Protein AF-A0A7S1WGY0-F1 (afdb_monomer)

Foldseek 3Di:
DDDDDDDDDDDDDDPDDDDDDDDDDDDDDDDDDDDDDDDDDDDDDDDDDDDDDDDDDDDDDDDDDDDDDDPPPPPPPDDDDPPDDDPPQAEAEEEADLCCPDPCNVVVQVVVCVVVVHHYHYHNALVRVLVVVVVVVVVVVPDDDQHEYEYEHELVRCVVNLVSVVVVVSHNYAYEYEDPDPDPVSQVVVVVVCVVSVVRYPYYD

Secondary structure (DSSP, 8-state):
---PPPPPPPPPP-----------------------------------------------------------------------------EEEEEE-GGGGSTTHHHHHHHHHHHHSS-EEEESSHHHHHHHHHHHHHHTTTT----EEEEEEETTTHHHHHHHHHT-TTSEEEEEEE--S--HHHHHHHHHHHHHTTTTEEEE-

pLDDT: mean 76.16, std 19.32, range [42.38, 97.81]

Solvent-accessible surface area (backbone atoms only — not comparable to full-atom values): 13674 Å² total; per-residue (Å²): 138,85,83,79,81,81,85,82,78,83,79,84,82,83,80,83,77,88,78,79,90,78,88,80,75,89,83,88,82,76,93,81,83,91,84,79,93,85,79,88,85,88,81,89,80,91,77,91,80,84,86,78,92,77,89,76,86,74,90,77,84,82,81,90,77,91,75,77,85,78,78,77,79,74,73,73,83,80,88,81,74,94,71,81,75,64,91,69,76,54,58,39,36,36,33,29,24,62,63,54,70,43,86,73,24,59,60,57,47,50,51,50,24,65,77,66,74,35,64,66,46,67,25,61,39,36,71,61,45,50,53,51,50,57,54,48,52,71,66,46,78,65,89,60,80,88,46,42,35,40,33,43,23,29,56,91,30,34,66,67,39,49,55,53,50,69,77,36,78,85,56,48,58,39,32,36,34,37,56,89,59,96,42,71,67,56,50,52,50,51,53,58,51,34,63,80,41,46,94,42,38,76,45,82,83

Organism: Alexandrium catenella (NCBI:txid2925)

Sequence (205 aa):
DARSPPPRAPAPAQKAAARSLSAVRAGSRSRGPAGRRGSRSPGHSENAQAKPQQARRSASMGAASTTAGSSASACPPTPSGPEASGPRAFCQIIWCDQRAFKEDSANLRIELEAATRLPAKPHKSAEKCIRLLQKKRRARERVQPRMLSVFLVSWANAPVLVQYLSEAPHLAAKVVVLCDMHGARVREAAQRWSVQYGPLVAKVA

Mean predicted aligned error: 17.31 Å

Nearest PDB structures (foldseek):
  7sim-assembly1_B  TM=4.921E-01  e=1.382E+00  Homo sapiens
  7uek-assembly1_A  TM=4.692E-01  e=1.382E+00  synthetic construct
  7m3j-assembly1_B  TM=4.987E-01  e=1.679E+00  Homo sapiens
  7e6t-assembly1_B  TM=4.625E-01  e=5.769E+00  Homo sapiens

Structure (mmCIF, N/CA/C/O backbone):
data_AF-A0A7S1WGY0-F1
#
_entry.id   AF-A0A7S1WGY0-F1
#
loop_
_atom_site.group_PDB
_atom_site.id
_atom_site.type_symbol
_atom_site.label_atom_id
_atom_site.label_alt_id
_atom_site.label_comp_id
_atom_site.label_asym_id
_atom_site.label_entity_id
_atom_site.label_seq_id
_atom_site.pdbx_PDB_ins_code
_atom_site.Cartn_x
_atom_site.Cartn_y
_atom_site.Cartn_z
_atom_site.occupancy
_atom_site.B_iso_or_equiv
_atom_site.auth_seq_id
_atom_site.auth_comp_id
_atom_site.auth_asym_id
_atom_site.auth_atom_id
_atom_site.pdbx_PDB_model_num
ATOM 1 N N . ASP A 1 1 ? -47.900 -21.989 -32.183 1.00 59.03 1 ASP A N 1
ATOM 2 C CA . ASP A 1 1 ? -46.545 -21.455 -31.927 1.00 59.03 1 ASP A CA 1
ATOM 3 C C . ASP A 1 1 ? -45.791 -22.211 -30.843 1.00 59.03 1 ASP A C 1
ATOM 5 O O . ASP A 1 1 ? -45.875 -21.873 -29.668 1.00 59.03 1 ASP A O 1
ATOM 9 N N . ALA A 1 2 ? -45.052 -23.251 -31.235 1.00 52.22 2 ALA A N 1
ATOM 10 C CA . ALA A 1 2 ? -44.127 -23.970 -30.362 1.00 52.22 2 ALA A CA 1
ATOM 11 C C . ALA A 1 2 ? -42.735 -23.326 -30.480 1.00 52.22 2 ALA A C 1
ATOM 13 O O . ALA A 1 2 ? -42.074 -23.445 -31.510 1.00 52.22 2 ALA A O 1
ATOM 14 N N . ARG A 1 3 ? -42.305 -22.593 -29.447 1.00 63.06 3 ARG A N 1
ATOM 15 C CA . ARG A 1 3 ? -40.971 -21.979 -29.397 1.00 63.06 3 ARG A CA 1
ATOM 16 C C . ARG A 1 3 ? -39.928 -23.037 -29.038 1.00 63.06 3 ARG A C 1
ATOM 18 O O . ARG A 1 3 ? -39.853 -23.465 -27.889 1.00 63.06 3 ARG A O 1
ATOM 25 N N . SER A 1 4 ? -39.123 -23.431 -30.022 1.00 66.88 4 SER A N 1
ATOM 26 C CA . SER A 1 4 ? -37.922 -24.244 -29.817 1.00 66.88 4 SER A CA 1
ATOM 27 C C . SER A 1 4 ? -36.937 -23.541 -28.874 1.00 66.88 4 SER A C 1
ATOM 29 O O . SER A 1 4 ? -36.633 -22.364 -29.088 1.00 66.88 4 SER A O 1
ATOM 31 N N . PRO A 1 5 ? -36.409 -24.229 -27.847 1.00 77.06 5 PRO A N 1
ATOM 32 C CA . PRO A 1 5 ? -35.353 -23.680 -27.008 1.00 77.06 5 PRO A CA 1
ATOM 33 C C . PRO A 1 5 ? -34.005 -23.637 -27.757 1.00 77.06 5 PRO A C 1
ATOM 35 O O . PRO A 1 5 ? -33.746 -24.486 -28.615 1.00 77.06 5 PRO A O 1
ATOM 38 N N . PRO A 1 6 ? -33.131 -22.661 -27.442 1.00 76.44 6 PRO A N 1
ATOM 39 C CA . PRO A 1 6 ? -31.836 -22.505 -28.098 1.00 76.44 6 PRO A CA 1
ATOM 40 C C . PRO A 1 6 ? -30.829 -23.606 -27.703 1.00 76.44 6 PRO A C 1
ATOM 42 O O . PRO A 1 6 ? -30.919 -24.172 -26.608 1.00 76.44 6 PRO A O 1
ATOM 45 N N . PRO A 1 7 ? -29.841 -23.898 -28.573 1.00 71.69 7 PRO A N 1
ATOM 46 C CA . PRO A 1 7 ? -28.850 -24.943 -28.346 1.00 71.69 7 PRO A CA 1
ATOM 47 C C . PRO A 1 7 ? -27.902 -24.600 -27.189 1.00 71.69 7 PRO A C 1
ATOM 49 O O . PRO A 1 7 ? -27.364 -23.498 -27.078 1.00 71.69 7 PRO A O 1
ATOM 52 N N . ARG A 1 8 ? -27.695 -25.592 -26.320 1.00 72.12 8 ARG A N 1
ATOM 53 C CA . ARG A 1 8 ? -26.810 -25.551 -25.151 1.00 72.12 8 ARG A CA 1
ATOM 54 C C . ARG A 1 8 ? -25.346 -25.499 -25.607 1.00 72.12 8 ARG A C 1
ATOM 56 O O . ARG A 1 8 ? -24.907 -26.367 -26.356 1.00 72.12 8 ARG A O 1
ATOM 63 N N . ALA A 1 9 ? -24.593 -24.507 -25.137 1.00 75.19 9 ALA A N 1
ATOM 64 C CA . ALA A 1 9 ? -23.159 -24.400 -25.403 1.00 75.19 9 ALA A CA 1
ATOM 65 C C . ALA A 1 9 ? -22.373 -25.581 -24.781 1.00 75.19 9 ALA A C 1
ATOM 67 O O . ALA A 1 9 ? -22.728 -26.037 -23.687 1.00 75.19 9 ALA A O 1
ATOM 68 N N . PRO A 1 10 ? -21.309 -26.077 -25.441 1.00 69.94 10 PRO A N 1
ATOM 69 C CA . PRO A 1 10 ? -20.494 -27.177 -24.933 1.00 69.94 10 PRO A CA 1
ATOM 70 C C . PRO A 1 10 ? -19.628 -26.740 -23.741 1.00 69.94 10 PRO A C 1
ATOM 72 O O . PRO A 1 10 ? -19.021 -25.670 -23.740 1.00 69.94 10 PRO A O 1
ATOM 75 N N . ALA A 1 11 ? -19.574 -27.594 -22.717 1.00 68.62 11 ALA A N 1
ATOM 76 C CA . ALA A 1 11 ? -18.767 -27.396 -21.518 1.00 68.62 11 ALA A CA 1
ATOM 77 C C . ALA A 1 11 ? -17.254 -27.421 -21.833 1.00 68.62 11 ALA A C 1
ATOM 79 O O . ALA A 1 11 ? -16.821 -28.202 -22.685 1.00 68.62 11 ALA A O 1
ATOM 80 N N . PRO A 1 12 ? -16.422 -26.625 -21.134 1.00 64.56 12 PRO A N 1
ATOM 81 C CA . PRO A 1 12 ? -14.976 -26.686 -21.295 1.00 64.56 12 PRO A CA 1
ATOM 82 C C . PRO A 1 12 ? -14.418 -28.003 -20.739 1.00 64.56 12 PRO A C 1
ATOM 84 O O . PRO A 1 12 ? -14.639 -28.366 -19.582 1.00 64.56 12 PRO A O 1
ATOM 87 N N . ALA A 1 13 ? -13.671 -28.705 -21.590 1.00 62.56 13 ALA A N 1
ATOM 88 C CA . ALA A 1 13 ? -12.965 -29.936 -21.278 1.00 62.56 13 ALA A CA 1
ATOM 89 C C . ALA A 1 13 ? -11.989 -29.741 -20.104 1.00 62.56 13 ALA A C 1
ATOM 91 O O . ALA A 1 13 ? -11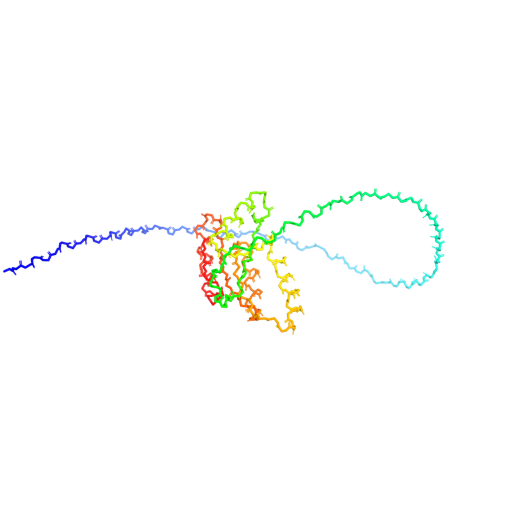.023 -28.978 -20.189 1.00 62.56 13 ALA A O 1
ATOM 92 N N . GLN A 1 14 ? -12.219 -30.471 -19.012 1.00 52.38 14 GLN A N 1
ATOM 93 C CA . GLN A 1 14 ? -11.263 -30.601 -17.920 1.00 52.38 14 GLN A CA 1
ATOM 94 C C . GLN A 1 14 ? -10.081 -31.449 -18.394 1.00 52.38 14 GLN A C 1
ATOM 96 O O . GLN A 1 14 ? -10.153 -32.674 -18.472 1.00 52.38 14 GLN A O 1
ATOM 101 N N . LYS A 1 15 ? -8.972 -30.790 -18.732 1.00 57.53 15 LYS A N 1
ATOM 102 C CA . LYS A 1 15 ? -7.708 -31.463 -19.029 1.00 57.53 15 LYS A CA 1
ATOM 103 C C . LYS A 1 15 ? -7.013 -31.786 -17.706 1.00 57.53 15 LYS A C 1
ATOM 105 O O . LYS A 1 15 ? -6.273 -30.974 -17.157 1.00 57.53 15 LYS A O 1
ATOM 110 N N . ALA A 1 16 ? -7.293 -32.977 -17.186 1.00 54.28 16 ALA A N 1
ATOM 111 C CA . ALA A 1 16 ? -6.526 -33.592 -16.116 1.00 54.28 16 ALA A CA 1
ATOM 112 C C . ALA A 1 16 ? -5.090 -33.836 -16.605 1.00 54.28 16 ALA 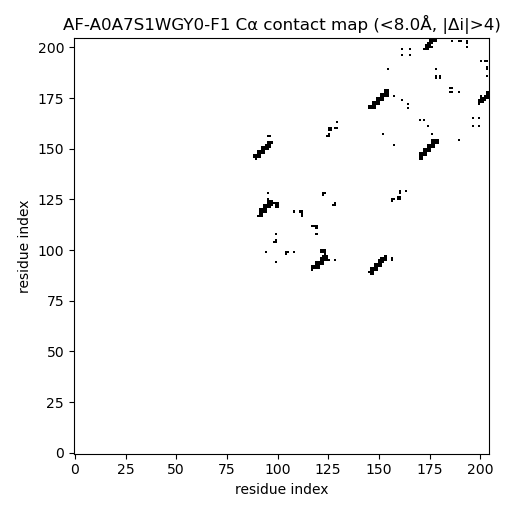A C 1
ATOM 114 O O . ALA A 1 16 ? -4.850 -34.662 -17.483 1.00 54.28 16 ALA A O 1
ATOM 115 N N . ALA A 1 17 ? -4.131 -33.106 -16.042 1.00 53.69 17 ALA A N 1
ATOM 116 C CA . ALA A 1 17 ? -2.713 -33.409 -16.166 1.00 53.69 17 ALA A CA 1
ATOM 117 C C . ALA A 1 17 ? -2.196 -33.825 -14.789 1.00 53.69 17 ALA A C 1
ATOM 119 O O . ALA A 1 17 ? -1.682 -33.022 -14.014 1.00 53.69 17 ALA A O 1
ATOM 120 N N . ALA A 1 18 ? -2.357 -35.113 -14.493 1.00 53.09 18 ALA A N 1
ATOM 121 C CA . ALA A 1 18 ? -1.512 -35.799 -13.535 1.00 53.09 18 ALA A CA 1
ATOM 122 C C . ALA A 1 18 ? -0.080 -35.788 -14.080 1.00 53.09 18 ALA A C 1
ATOM 124 O O . ALA A 1 18 ? 0.140 -36.219 -15.212 1.00 53.09 18 ALA A O 1
ATOM 125 N N . ARG A 1 19 ? 0.895 -35.311 -13.299 1.00 55.09 19 ARG A N 1
ATOM 126 C CA . ARG A 1 19 ? 2.305 -35.633 -13.541 1.00 55.09 19 ARG A CA 1
ATOM 127 C C . ARG A 1 19 ? 3.169 -35.478 -12.288 1.00 55.09 19 ARG A C 1
ATOM 129 O O . ARG A 1 19 ? 3.531 -34.384 -11.879 1.00 55.09 19 ARG A O 1
ATOM 136 N N . SER A 1 20 ? 3.476 -36.654 -11.750 1.00 53.53 20 SER A N 1
ATOM 137 C CA . SER A 1 20 ? 4.778 -37.104 -11.257 1.00 53.53 20 SER A CA 1
ATOM 138 C C . SER A 1 20 ? 5.445 -36.346 -10.110 1.00 53.53 20 SER A C 1
ATOM 140 O O . SER A 1 20 ? 6.173 -35.372 -10.279 1.00 53.53 20 SER A O 1
ATOM 142 N N . LEU A 1 21 ? 5.297 -36.970 -8.942 1.00 54.91 21 LEU A N 1
ATOM 143 C CA . LEU A 1 21 ? 6.259 -37.017 -7.848 1.00 54.91 21 LEU A CA 1
ATOM 144 C C . LEU A 1 21 ? 7.691 -37.211 -8.376 1.00 54.91 21 LEU A C 1
ATOM 146 O O . LEU A 1 21 ? 7.973 -38.133 -9.139 1.00 54.91 21 LEU A O 1
ATOM 150 N N . SER A 1 22 ? 8.615 -36.373 -7.923 1.00 56.84 22 SER A N 1
ATOM 151 C CA . SER A 1 22 ? 10.047 -36.670 -7.945 1.00 56.84 22 SER A CA 1
ATOM 152 C C . SER A 1 22 ? 10.651 -36.141 -6.655 1.00 56.84 22 SER A C 1
ATOM 154 O O . SER A 1 22 ? 10.923 -34.954 -6.494 1.00 56.84 22 SER A O 1
ATOM 156 N N . ALA A 1 23 ? 10.784 -37.064 -5.707 1.00 52.06 23 ALA A N 1
ATOM 157 C CA . ALA A 1 23 ? 11.556 -36.904 -4.494 1.00 52.06 23 ALA A CA 1
ATOM 158 C C . ALA A 1 23 ? 13.040 -36.761 -4.860 1.00 52.06 23 ALA A C 1
ATOM 160 O O . ALA A 1 23 ? 13.618 -37.660 -5.468 1.00 52.06 23 ALA A O 1
ATOM 161 N N . VAL A 1 24 ? 13.674 -35.660 -4.454 1.00 58.28 24 VAL A N 1
ATOM 162 C CA . VAL A 1 24 ? 15.136 -35.538 -4.473 1.00 58.28 24 VAL A CA 1
ATOM 163 C C . VAL A 1 24 ? 15.629 -35.433 -3.036 1.00 58.28 24 VAL A C 1
ATOM 165 O O . VAL A 1 24 ? 15.563 -34.394 -2.390 1.00 58.28 24 VAL A O 1
ATOM 168 N N . ARG A 1 25 ? 16.037 -36.612 -2.565 1.00 53.72 25 ARG A N 1
ATOM 169 C CA . ARG A 1 25 ? 17.104 -36.948 -1.618 1.00 53.72 25 ARG A CA 1
ATOM 170 C C . ARG A 1 25 ? 17.625 -35.858 -0.674 1.00 53.72 25 ARG A C 1
ATOM 172 O O . ARG A 1 25 ? 18.262 -34.888 -1.072 1.00 53.72 25 ARG A O 1
ATOM 179 N N . ALA A 1 26 ? 17.502 -36.201 0.606 1.00 49.88 26 ALA A N 1
ATOM 180 C CA . ALA A 1 26 ? 18.314 -35.741 1.718 1.00 49.88 26 ALA A CA 1
ATOM 181 C C . ALA A 1 26 ? 19.820 -35.738 1.390 1.00 49.88 26 ALA A C 1
ATOM 183 O O . ALA A 1 26 ? 20.398 -36.764 1.026 1.00 49.88 26 ALA A O 1
ATOM 184 N N . GLY A 1 27 ? 20.448 -34.579 1.581 1.00 50.28 27 GLY A N 1
ATOM 185 C CA . GLY A 1 27 ? 21.894 -34.411 1.657 1.00 50.28 27 GLY A CA 1
ATOM 186 C C . GLY A 1 27 ? 22.314 -34.216 3.108 1.00 50.28 27 GLY A C 1
ATOM 187 O O . GLY A 1 27 ? 22.423 -33.092 3.583 1.00 50.28 27 GLY A O 1
ATOM 188 N N . SER A 1 28 ? 22.536 -35.326 3.807 1.00 53.66 28 SER A N 1
ATOM 189 C CA . SER A 1 28 ? 23.255 -35.383 5.079 1.00 53.66 28 SER A CA 1
ATOM 190 C C . SER A 1 28 ? 24.758 -35.342 4.807 1.00 53.66 28 SER A C 1
ATOM 192 O O . SER A 1 28 ? 25.244 -36.211 4.087 1.00 53.66 28 SER A O 1
ATOM 194 N N . ARG A 1 29 ? 25.476 -34.365 5.378 1.00 54.12 29 ARG A N 1
ATOM 195 C CA . ARG A 1 29 ? 26.936 -34.292 5.653 1.00 54.12 29 ARG A CA 1
ATOM 196 C C . ARG A 1 29 ? 27.207 -32.844 6.098 1.00 54.12 29 ARG A C 1
ATOM 198 O O . ARG A 1 29 ? 26.674 -31.931 5.494 1.00 54.12 29 ARG A O 1
ATOM 205 N N . SER A 1 30 ? 27.976 -32.510 7.122 1.00 54.53 30 SER A N 1
ATOM 206 C CA . SER A 1 30 ? 28.849 -33.261 8.017 1.00 54.53 30 SER A CA 1
ATOM 207 C C . SER A 1 30 ? 29.264 -32.298 9.136 1.00 54.53 30 SER A C 1
ATOM 209 O O . SER A 1 30 ? 29.433 -31.103 8.908 1.00 54.53 30 SER A O 1
ATOM 211 N N . ARG A 1 31 ? 29.425 -32.844 10.342 1.00 54.28 31 ARG A N 1
ATOM 212 C CA . ARG A 1 31 ? 29.998 -32.195 11.527 1.00 54.28 31 ARG A CA 1
ATOM 213 C C . ARG A 1 31 ? 31.355 -31.542 11.218 1.00 54.28 31 ARG A C 1
ATOM 215 O O . ARG A 1 31 ? 32.192 -32.169 10.577 1.00 54.28 31 ARG A O 1
ATOM 222 N N . GLY A 1 32 ? 31.581 -30.348 11.765 1.00 47.69 32 GLY A N 1
ATOM 223 C CA . GLY A 1 32 ? 32.896 -29.718 11.927 1.00 47.69 32 GLY A CA 1
ATOM 224 C C . GLY A 1 32 ? 33.078 -29.280 13.391 1.00 47.69 32 GLY A C 1
ATOM 225 O O . GLY A 1 32 ? 32.091 -28.858 13.996 1.00 47.69 32 GLY A O 1
ATOM 226 N N . PRO A 1 33 ? 34.268 -29.460 13.997 1.00 60.66 33 PRO A N 1
ATOM 227 C CA . PRO A 1 33 ? 34.431 -29.589 15.442 1.00 60.66 33 PRO A CA 1
ATOM 228 C C . PRO A 1 33 ? 34.668 -28.272 16.188 1.00 60.66 33 PRO A C 1
ATOM 230 O O . PRO A 1 33 ? 35.084 -27.256 15.639 1.00 60.66 33 PRO A O 1
ATOM 233 N N . ALA A 1 34 ? 34.444 -28.375 17.495 1.00 53.53 34 ALA A N 1
ATOM 234 C CA . ALA A 1 34 ? 34.781 -27.418 18.530 1.00 53.53 34 ALA A CA 1
ATOM 235 C C . ALA A 1 34 ? 36.288 -27.103 18.619 1.00 53.53 34 ALA A C 1
ATOM 237 O O . ALA A 1 34 ? 37.139 -27.985 18.535 1.00 53.53 34 ALA A O 1
ATOM 238 N N . GLY A 1 35 ? 36.585 -25.839 18.915 1.00 46.34 35 GLY A N 1
ATOM 239 C CA . GLY A 1 35 ? 37.882 -25.309 19.343 1.00 46.34 35 GLY A CA 1
ATOM 240 C C . GLY A 1 35 ? 37.799 -23.780 19.279 1.00 46.34 35 GLY A C 1
ATOM 241 O O . GLY A 1 35 ? 37.328 -23.251 18.288 1.00 46.34 35 GLY A O 1
ATOM 242 N N . ARG A 1 36 ? 38.150 -22.973 20.277 1.00 54.50 36 ARG A N 1
ATOM 243 C CA . ARG A 1 36 ? 38.963 -23.173 21.471 1.00 54.50 36 ARG A CA 1
ATOM 244 C C . ARG A 1 36 ? 38.480 -22.236 22.578 1.00 54.50 36 ARG A C 1
ATOM 246 O O . ARG A 1 36 ? 38.069 -21.107 22.333 1.00 54.50 36 ARG A O 1
ATOM 253 N N . ARG A 1 37 ? 38.639 -22.730 23.805 1.00 48.44 37 ARG A N 1
ATOM 254 C CA . ARG A 1 37 ? 38.710 -21.959 25.046 1.00 48.44 37 ARG A CA 1
ATOM 255 C C . ARG A 1 37 ? 39.774 -20.862 24.931 1.00 48.44 37 ARG A C 1
ATOM 257 O O . ARG A 1 37 ? 40.912 -21.157 24.580 1.00 48.44 37 ARG A O 1
ATOM 264 N N . GLY A 1 38 ? 39.404 -19.649 25.318 1.00 53.91 38 GLY A N 1
ATOM 265 C CA . GLY A 1 38 ? 40.305 -18.575 25.719 1.00 53.91 38 GLY A CA 1
ATOM 266 C C . GLY A 1 38 ? 39.760 -17.989 27.014 1.00 53.91 38 GLY A C 1
ATOM 267 O O . GLY A 1 38 ? 38.747 -17.302 27.018 1.00 53.91 38 GLY A O 1
ATOM 268 N N . SER A 1 39 ? 40.370 -18.387 28.118 1.00 57.19 39 SER A N 1
ATOM 269 C CA . SER A 1 39 ? 39.970 -18.136 29.497 1.00 57.19 39 SER A CA 1
ATOM 270 C C . SER A 1 39 ? 40.853 -17.065 30.141 1.00 57.19 39 SER A C 1
ATOM 272 O O . SER A 1 39 ? 42.067 -17.187 30.025 1.00 57.19 39 SER A O 1
ATOM 274 N N . ARG A 1 40 ? 40.226 -16.177 30.938 1.00 50.19 40 ARG A N 1
ATOM 275 C CA . ARG A 1 40 ? 40.798 -15.327 32.019 1.00 50.19 40 ARG A CA 1
ATOM 276 C C . ARG A 1 40 ? 41.676 -14.148 31.533 1.00 50.19 40 ARG A C 1
ATOM 278 O O . ARG A 1 40 ? 42.406 -14.288 30.569 1.00 50.19 40 ARG A O 1
ATOM 285 N N . SER A 1 41 ? 41.606 -12.937 32.095 1.00 52.19 41 SER A N 1
ATOM 286 C CA . SER A 1 41 ? 41.465 -12.554 33.511 1.00 52.19 41 SER A CA 1
ATOM 287 C C . SER A 1 41 ? 40.804 -11.171 33.722 1.00 52.19 41 SER A C 1
ATOM 289 O O . SER A 1 41 ? 40.736 -10.382 32.781 1.00 52.19 41 SER A O 1
ATOM 291 N N . PRO A 1 42 ? 40.361 -10.872 34.963 1.00 65.38 42 PRO A N 1
ATOM 292 C CA . PRO A 1 42 ? 39.885 -9.564 35.423 1.00 65.38 42 PRO A CA 1
ATOM 293 C C . PRO A 1 42 ? 41.039 -8.688 35.950 1.00 65.38 42 PRO A C 1
ATOM 295 O O . PRO A 1 42 ? 42.069 -9.214 36.369 1.00 65.38 42 PRO A O 1
ATOM 298 N N . GLY A 1 43 ? 40.854 -7.365 36.000 1.00 42.38 43 GLY A N 1
ATOM 299 C CA . GLY A 1 43 ? 41.803 -6.474 36.672 1.00 42.38 43 GLY A CA 1
ATOM 300 C C . GLY A 1 43 ? 41.512 -4.988 36.475 1.00 42.38 43 GLY A C 1
ATOM 301 O O . GLY A 1 43 ? 41.478 -4.503 35.352 1.00 42.38 43 GLY A O 1
ATOM 302 N N . HIS A 1 44 ? 41.293 -4.309 37.599 1.00 48.59 44 HIS A N 1
ATOM 303 C CA . HIS A 1 44 ? 41.135 -2.873 37.821 1.00 48.59 44 HIS A CA 1
ATOM 304 C C . HIS A 1 44 ? 41.986 -1.942 36.941 1.00 48.59 44 HIS A C 1
ATOM 306 O O . HIS A 1 44 ? 43.164 -2.209 36.724 1.00 48.59 44 HIS A O 1
ATOM 312 N N . SER A 1 45 ? 41.440 -0.767 36.605 1.00 53.28 45 SER A N 1
ATOM 313 C CA . SER A 1 45 ? 42.051 0.521 36.984 1.00 53.28 45 SER A CA 1
ATOM 314 C C . SER A 1 45 ? 41.084 1.680 36.742 1.00 53.28 45 SER A C 1
ATOM 316 O O . SER A 1 45 ? 40.786 2.077 35.619 1.00 53.28 45 SER A O 1
ATOM 318 N N . GLU A 1 46 ? 40.594 2.187 37.864 1.00 54.03 46 GLU A N 1
ATOM 319 C CA . GLU A 1 46 ? 40.181 3.561 38.092 1.00 54.03 46 GLU A CA 1
ATOM 320 C C . GLU A 1 46 ? 41.283 4.513 37.600 1.00 54.03 46 GLU A C 1
ATOM 322 O O . GLU A 1 46 ? 42.438 4.374 37.995 1.00 54.03 46 GLU A O 1
ATOM 327 N N . ASN A 1 47 ? 40.949 5.470 36.734 1.00 5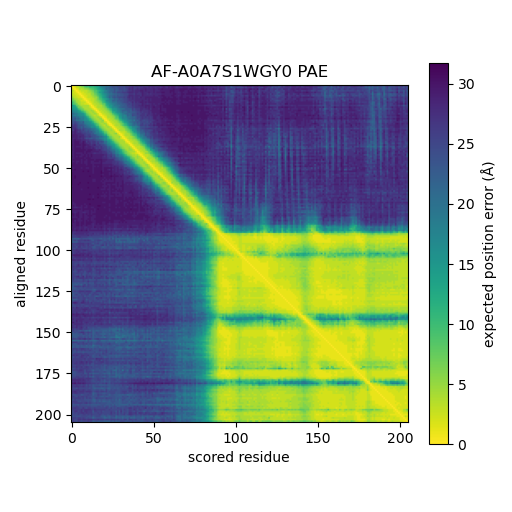3.12 47 ASN A N 1
ATOM 328 C CA . ASN A 1 47 ? 41.744 6.686 36.645 1.00 53.12 47 ASN A CA 1
ATOM 329 C C . ASN A 1 47 ? 40.839 7.869 36.308 1.00 53.12 47 ASN A C 1
ATOM 331 O O . ASN A 1 47 ? 40.424 8.087 35.168 1.00 53.12 47 ASN A O 1
ATOM 335 N N . ALA A 1 48 ? 40.509 8.612 37.357 1.00 52.22 48 ALA A N 1
ATOM 336 C CA . ALA A 1 48 ? 40.045 9.974 37.252 1.00 52.22 48 ALA A CA 1
ATOM 337 C C . ALA A 1 48 ? 41.189 10.826 36.691 1.00 52.22 48 ALA A C 1
ATOM 339 O O . ALA A 1 48 ? 42.230 10.961 37.327 1.00 52.22 48 ALA A O 1
ATOM 340 N N . GLN A 1 49 ? 40.985 11.461 35.538 1.00 54.25 49 GLN A N 1
ATOM 341 C CA . GLN A 1 49 ? 41.813 12.599 35.166 1.00 54.25 49 GLN A CA 1
ATOM 342 C C . GLN A 1 49 ? 40.954 13.730 34.615 1.00 54.25 49 GLN A C 1
ATOM 344 O O . GLN A 1 49 ? 40.392 13.687 33.523 1.00 54.25 49 GLN A O 1
ATOM 349 N N . ALA A 1 50 ? 40.843 14.740 35.466 1.00 50.59 50 ALA A N 1
ATOM 350 C CA . ALA A 1 50 ? 40.292 16.043 35.187 1.00 50.59 50 ALA A CA 1
ATOM 351 C C . ALA A 1 50 ? 41.253 16.906 34.342 1.00 50.59 50 ALA A C 1
ATOM 353 O O . ALA A 1 50 ? 42.471 16.745 34.422 1.00 50.59 50 ALA A O 1
ATOM 354 N N . LYS A 1 51 ? 40.645 17.922 33.700 1.00 45.47 51 LYS A N 1
ATOM 355 C CA . LYS A 1 51 ? 41.195 19.172 33.113 1.00 45.47 51 LYS A CA 1
ATOM 356 C C . LYS A 1 51 ? 41.899 19.083 31.738 1.00 45.47 51 LYS A C 1
ATOM 358 O O . LYS A 1 51 ? 42.457 18.042 31.427 1.00 45.47 51 LYS A O 1
ATOM 363 N N . PRO A 1 52 ? 41.974 20.188 30.947 1.00 49.09 52 PRO A N 1
ATOM 364 C CA . PRO A 1 52 ? 41.384 21.525 31.115 1.00 49.09 52 PRO A CA 1
ATOM 365 C C . PRO A 1 52 ? 40.577 22.056 29.904 1.00 49.09 52 PRO A C 1
ATOM 367 O O . PRO A 1 52 ? 40.854 21.814 28.736 1.00 49.09 52 PRO A O 1
ATOM 370 N N . GLN A 1 53 ? 39.607 22.893 30.256 1.00 52.09 53 GLN A N 1
ATOM 371 C CA . GLN A 1 53 ? 39.172 24.121 29.591 1.00 52.09 53 GLN A CA 1
ATOM 372 C C . GLN A 1 53 ? 40.191 24.709 28.586 1.00 52.09 53 GLN A C 1
ATOM 374 O O . GLN A 1 53 ? 41.249 25.194 28.983 1.00 52.09 53 GLN A O 1
ATOM 379 N N . GLN A 1 54 ? 39.835 24.766 27.299 1.00 51.94 54 GLN A N 1
ATOM 380 C CA . GLN A 1 54 ? 40.495 25.660 26.347 1.00 51.94 54 GLN A CA 1
ATOM 381 C C . GLN A 1 54 ? 39.447 26.479 25.595 1.00 51.94 54 GLN A C 1
ATOM 383 O O . GLN A 1 54 ? 38.846 26.064 24.607 1.00 51.94 54 GLN A O 1
ATOM 388 N N . ALA A 1 55 ? 39.225 27.680 26.125 1.00 53.12 55 ALA A N 1
ATOM 389 C CA . ALA A 1 55 ? 38.567 28.758 25.424 1.00 53.12 55 ALA A CA 1
ATOM 390 C C . ALA A 1 55 ? 39.408 29.132 24.197 1.00 53.12 55 ALA A C 1
ATOM 392 O O . ALA A 1 55 ? 40.509 29.665 24.328 1.00 53.12 55 ALA A O 1
ATOM 393 N N . ARG A 1 56 ? 38.872 28.904 22.999 1.00 60.09 56 ARG A N 1
ATOM 394 C CA . ARG A 1 56 ? 39.292 29.639 21.807 1.00 60.09 56 ARG A CA 1
ATOM 395 C C . ARG A 1 56 ? 38.145 30.519 21.348 1.00 60.09 56 ARG A C 1
ATOM 397 O O . ARG A 1 56 ? 37.298 30.141 20.549 1.00 60.09 56 ARG A O 1
ATOM 404 N N . ARG A 1 57 ? 38.158 31.730 21.905 1.00 54.31 57 ARG A N 1
ATOM 405 C CA . ARG A 1 57 ? 37.637 32.920 21.244 1.00 54.31 57 ARG A CA 1
ATOM 406 C C . ARG A 1 57 ? 38.453 33.134 19.973 1.00 54.31 57 ARG A C 1
ATOM 408 O O . ARG A 1 57 ? 39.670 33.281 20.033 1.00 54.31 57 ARG A O 1
ATOM 415 N N . SER A 1 58 ? 37.788 33.194 18.834 1.00 58.91 58 SER A N 1
ATOM 416 C CA . SER A 1 58 ? 38.285 33.922 17.672 1.00 58.91 58 SER A CA 1
ATOM 417 C C . SER A 1 58 ? 37.073 34.554 17.016 1.00 58.91 58 SER A C 1
ATOM 419 O O . SER A 1 58 ? 36.225 33.876 16.444 1.00 58.91 58 SER A O 1
ATOM 421 N N . ALA A 1 59 ? 36.965 35.862 17.221 1.00 52.31 59 ALA A N 1
ATOM 422 C CA . ALA A 1 59 ? 36.081 36.719 16.467 1.00 52.31 59 ALA A CA 1
ATOM 423 C C . ALA A 1 59 ? 36.509 36.676 14.994 1.00 52.31 59 ALA A C 1
ATOM 425 O O . ALA A 1 59 ? 37.685 36.845 14.684 1.00 52.31 59 ALA A O 1
ATOM 426 N N . SER A 1 60 ? 35.548 36.468 14.103 1.00 61.19 60 SER A N 1
ATOM 427 C CA . SER A 1 60 ? 35.670 36.796 12.688 1.00 61.19 60 SER A CA 1
ATOM 428 C C . SER A 1 60 ? 34.456 37.649 12.355 1.00 61.19 60 SER A C 1
ATOM 430 O O . SER A 1 60 ? 33.312 37.199 12.424 1.00 61.19 60 SER A O 1
ATOM 432 N N . MET A 1 61 ? 34.727 38.930 12.132 1.00 56.00 61 MET A N 1
ATOM 433 C 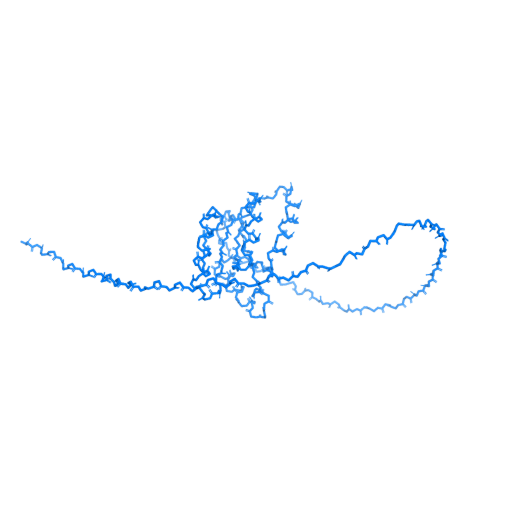CA . MET A 1 61 ? 33.753 39.911 11.693 1.00 56.00 61 MET A CA 1
ATOM 434 C C . MET A 1 61 ? 33.471 39.717 10.202 1.00 56.00 61 MET A C 1
ATOM 436 O O . MET A 1 61 ? 34.395 39.608 9.406 1.00 56.00 61 MET A O 1
ATOM 440 N N . GLY A 1 62 ? 32.178 39.707 9.879 1.00 51.00 62 GLY A N 1
ATOM 441 C CA . GLY A 1 62 ? 31.553 40.378 8.739 1.00 51.00 62 GLY A CA 1
ATOM 442 C C . GLY A 1 62 ? 32.181 40.265 7.349 1.00 51.00 62 GLY A C 1
ATOM 443 O O . GLY A 1 62 ? 33.128 40.970 7.026 1.00 51.00 62 GLY A O 1
ATOM 444 N N . ALA A 1 63 ? 31.465 39.579 6.460 1.00 53.12 63 ALA A N 1
ATOM 445 C CA . ALA A 1 63 ? 31.207 40.105 5.124 1.00 53.12 63 ALA A CA 1
ATOM 446 C C . ALA A 1 63 ? 29.778 39.724 4.719 1.00 53.12 63 ALA A C 1
ATOM 448 O O . ALA A 1 63 ? 29.429 38.550 4.606 1.00 53.12 63 ALA A O 1
ATOM 449 N N . ALA A 1 64 ? 28.937 40.744 4.568 1.00 54.09 64 ALA A N 1
ATOM 450 C CA . ALA A 1 64 ? 27.614 40.631 3.989 1.00 54.09 64 ALA A CA 1
ATOM 451 C C . ALA A 1 64 ? 27.728 40.158 2.534 1.00 54.09 64 ALA A C 1
ATOM 453 O O . ALA A 1 64 ? 28.531 40.684 1.766 1.00 54.09 64 ALA A O 1
ATOM 454 N N . SER A 1 65 ? 26.891 39.199 2.142 1.00 56.84 65 SER A N 1
ATOM 455 C CA . SER A 1 65 ? 26.612 38.941 0.733 1.00 56.84 65 SER A CA 1
ATOM 456 C C . SER A 1 65 ? 25.130 38.633 0.564 1.00 56.84 65 SER A C 1
ATOM 458 O O . SER A 1 65 ? 24.636 37.538 0.825 1.00 56.84 65 SER A O 1
ATOM 460 N N . THR A 1 66 ? 24.417 39.687 0.189 1.00 56.69 66 THR A N 1
ATOM 461 C CA . THR A 1 66 ? 23.090 39.688 -0.413 1.00 56.69 66 THR A CA 1
ATOM 462 C C . THR A 1 66 ? 23.098 38.834 -1.679 1.00 56.69 66 THR A C 1
ATOM 464 O O . THR A 1 66 ? 23.753 39.193 -2.654 1.00 56.69 66 THR A O 1
ATOM 467 N N . THR A 1 67 ? 22.335 37.741 -1.697 1.00 57.47 67 THR A N 1
ATOM 468 C CA . THR A 1 67 ? 21.869 37.140 -2.953 1.00 57.47 67 THR A CA 1
ATOM 469 C C . THR A 1 67 ? 20.379 37.390 -3.102 1.00 57.47 67 THR A C 1
ATOM 471 O O . THR A 1 67 ? 19.583 37.222 -2.181 1.00 57.47 67 THR A O 1
ATOM 474 N N . ALA A 1 68 ? 20.084 37.926 -4.278 1.00 55.59 68 ALA A N 1
ATOM 475 C CA . ALA A 1 68 ? 18.853 38.531 -4.723 1.00 55.59 68 ALA A CA 1
ATOM 476 C C . ALA A 1 68 ? 17.614 37.651 -4.543 1.00 55.59 68 ALA A C 1
ATOM 478 O O . ALA A 1 68 ? 17.646 36.427 -4.689 1.00 55.59 68 ALA A O 1
ATOM 479 N N . GLY A 1 69 ? 16.500 38.337 -4.284 1.00 53.50 69 GLY A N 1
ATOM 480 C CA . GLY A 1 69 ? 15.170 37.764 -4.249 1.00 53.50 69 GLY A CA 1
ATOM 481 C C . GLY A 1 69 ? 14.849 37.012 -5.534 1.00 53.50 69 GLY A C 1
ATOM 482 O O . GLY A 1 69 ? 14.836 37.574 -6.626 1.00 53.50 69 GLY A O 1
ATOM 483 N N . SER A 1 70 ? 14.531 35.733 -5.378 1.00 52.53 70 SER A N 1
ATOM 484 C CA . SER A 1 70 ? 13.671 35.058 -6.335 1.00 52.53 70 SER A CA 1
ATOM 485 C C . SER A 1 70 ? 12.252 35.492 -6.017 1.00 52.53 70 SER A C 1
ATOM 487 O O . SER A 1 70 ? 11.693 35.108 -4.989 1.00 52.53 70 SER A O 1
ATOM 489 N N . SER A 1 71 ? 11.704 36.345 -6.878 1.00 48.41 71 SER A N 1
ATOM 490 C CA . SER A 1 71 ? 10.283 36.649 -6.934 1.00 48.41 71 SER A CA 1
ATOM 491 C C . SER A 1 71 ? 9.511 35.337 -6.873 1.00 48.41 71 SER A C 1
ATOM 493 O O . SER A 1 71 ? 9.516 34.552 -7.821 1.00 48.41 71 SER A O 1
ATOM 495 N N . ALA A 1 72 ? 8.871 35.082 -5.734 1.00 47.25 72 ALA A N 1
ATOM 496 C CA . ALA A 1 72 ? 7.811 34.103 -5.657 1.00 47.25 72 ALA A CA 1
ATOM 497 C C . ALA A 1 72 ? 6.729 34.604 -6.615 1.00 47.25 72 ALA A C 1
ATOM 499 O O . ALA A 1 72 ? 5.968 35.513 -6.287 1.00 47.25 72 ALA A O 1
ATOM 500 N N . SER A 1 73 ? 6.727 34.062 -7.833 1.00 49.25 73 SER A N 1
ATOM 501 C CA . SER A 1 73 ? 5.589 34.146 -8.731 1.00 49.25 73 SER A CA 1
ATOM 502 C C . SER A 1 73 ? 4.446 33.456 -8.003 1.00 49.25 73 SER A C 1
ATOM 504 O O . SER A 1 73 ? 4.334 32.229 -7.974 1.00 49.25 73 SER A O 1
ATOM 506 N N . ALA A 1 74 ? 3.680 34.265 -7.279 1.00 46.28 74 ALA A N 1
ATOM 507 C CA . ALA A 1 74 ? 2.427 33.878 -6.688 1.00 46.28 74 ALA A CA 1
ATOM 508 C C . ALA A 1 74 ? 1.497 33.578 -7.859 1.00 46.28 74 ALA A C 1
ATOM 510 O O . ALA A 1 74 ? 0.846 34.474 -8.388 1.00 46.28 74 ALA A O 1
ATOM 511 N N . CYS A 1 75 ? 1.478 32.320 -8.302 1.00 46.25 75 CYS A N 1
ATOM 512 C CA . CYS A 1 75 ? 0.408 31.842 -9.154 1.00 46.25 75 CYS A CA 1
ATOM 513 C C . CYS A 1 75 ? -0.897 32.098 -8.388 1.00 46.25 75 CYS A C 1
ATOM 515 O O . CYS A 1 75 ? -1.070 31.534 -7.300 1.00 46.25 75 CYS A O 1
ATOM 517 N N . PRO A 1 76 ? -1.791 32.964 -8.891 1.00 58.22 76 PRO A N 1
ATOM 518 C CA . PRO A 1 76 ? -3.085 33.144 -8.266 1.00 58.22 76 PRO A CA 1
ATOM 519 C C . PRO A 1 76 ? -3.793 31.781 -8.264 1.00 58.22 76 PRO A C 1
ATOM 521 O O . PRO A 1 76 ? -3.768 31.085 -9.286 1.00 58.22 76 PRO A O 1
ATOM 524 N N . PRO A 1 77 ? -4.394 31.357 -7.139 1.00 55.59 77 PRO A N 1
ATOM 525 C CA . PRO A 1 77 ? -5.206 30.153 -7.121 1.00 55.59 77 PRO A CA 1
ATOM 526 C C . PRO A 1 77 ? -6.353 30.376 -8.099 1.00 55.59 77 PRO A C 1
ATOM 528 O O . PRO A 1 77 ? -7.208 31.221 -7.861 1.00 55.59 77 PRO A O 1
ATOM 531 N N . THR A 1 78 ? -6.341 29.670 -9.225 1.00 53.78 78 THR A N 1
ATOM 532 C CA . THR A 1 78 ? -7.407 29.722 -10.223 1.00 53.78 78 THR A CA 1
ATOM 533 C C . THR A 1 78 ? -8.666 29.137 -9.573 1.00 53.78 78 THR A C 1
ATOM 535 O O . THR A 1 78 ? -8.679 27.943 -9.263 1.00 53.78 78 THR A O 1
ATOM 538 N N . PRO A 1 79 ? -9.718 29.931 -9.301 1.00 66.75 79 PRO A N 1
ATOM 539 C CA . PRO A 1 79 ? -10.968 29.406 -8.786 1.00 66.75 79 PRO A CA 1
ATOM 540 C C . PRO A 1 79 ? -11.826 29.027 -9.992 1.00 66.75 79 PRO A C 1
ATOM 542 O O . PRO A 1 79 ? -12.433 29.881 -10.634 1.00 66.75 79 PRO A O 1
ATOM 545 N N . SER A 1 80 ? -11.843 27.747 -10.355 1.00 49.41 80 SER A N 1
ATOM 546 C CA . SER A 1 80 ? -12.661 27.268 -11.474 1.00 49.41 80 SER A CA 1
ATOM 547 C C . SER A 1 80 ? -13.393 25.988 -11.098 1.00 49.41 80 SER A C 1
ATOM 549 O O . SER A 1 80 ? -12.868 24.890 -11.255 1.00 49.41 80 SER A O 1
ATOM 551 N N . GLY A 1 81 ? -14.632 26.157 -10.629 1.00 48.34 81 GLY A N 1
ATOM 552 C CA . GLY A 1 81 ? -15.655 25.113 -10.656 1.00 48.34 81 GLY A CA 1
ATOM 553 C C . GLY A 1 81 ? -16.334 24.847 -9.309 1.00 48.34 81 GLY A C 1
ATOM 554 O O . GLY A 1 81 ? -15.715 24.245 -8.433 1.00 48.34 81 GLY A O 1
ATOM 555 N N . PRO A 1 82 ? -17.621 25.205 -9.137 1.00 54.78 82 PRO A N 1
ATOM 556 C CA . PRO A 1 82 ? -18.443 24.722 -8.033 1.00 54.78 82 PRO A CA 1
ATOM 557 C C . PRO A 1 82 ? -18.883 23.273 -8.311 1.00 54.78 82 PRO A C 1
ATOM 559 O O . PRO A 1 82 ? -20.058 22.988 -8.515 1.00 54.78 82 PRO A O 1
ATOM 562 N N . GLU A 1 83 ? -17.942 22.329 -8.343 1.00 50.28 83 GLU A N 1
ATOM 563 C CA . GLU A 1 83 ? -18.278 20.902 -8.388 1.00 50.28 83 GLU A CA 1
ATOM 564 C C . GLU A 1 83 ? -18.541 20.398 -6.968 1.00 50.28 83 GLU A C 1
ATOM 566 O O . GLU A 1 83 ? -17.629 19.949 -6.270 1.00 50.28 83 GLU A O 1
ATOM 571 N N . ALA A 1 84 ? -19.809 20.521 -6.557 1.00 50.12 84 ALA A N 1
ATOM 572 C CA . ALA A 1 84 ? -20.519 19.717 -5.559 1.00 50.12 84 ALA A CA 1
ATOM 573 C C . ALA A 1 84 ? -19.618 18.835 -4.671 1.00 50.12 84 ALA A C 1
ATOM 575 O O . ALA A 1 84 ? -19.589 17.605 -4.767 1.00 50.12 84 ALA A O 1
ATOM 576 N N . SER A 1 85 ? -18.852 19.461 -3.780 1.00 48.41 85 SER A N 1
ATOM 577 C CA . SER A 1 85 ? -18.083 18.744 -2.777 1.00 48.41 85 SER A CA 1
ATOM 578 C C . SER A 1 85 ? -18.999 18.467 -1.593 1.00 48.41 85 SER A C 1
ATOM 580 O O . SER A 1 85 ? -18.972 19.181 -0.591 1.00 48.41 85 SER A O 1
ATOM 582 N N . GLY A 1 86 ? -19.787 17.392 -1.687 1.00 57.50 86 GLY A N 1
ATOM 583 C CA . GLY A 1 86 ? -20.221 16.696 -0.475 1.00 57.50 86 GLY A CA 1
ATOM 584 C C . GLY A 1 86 ? -18.999 16.418 0.418 1.00 57.50 86 GLY A C 1
ATOM 585 O O . GLY A 1 86 ? -17.874 16.442 -0.092 1.00 57.50 86 GLY A O 1
ATOM 586 N N . PRO A 1 87 ? -19.167 16.190 1.732 1.00 56.22 87 PRO A N 1
ATOM 587 C CA . PRO A 1 87 ? -18.056 15.983 2.659 1.00 56.22 87 PRO A CA 1
ATOM 588 C C . PRO A 1 87 ? -17.238 14.759 2.229 1.00 56.22 87 PRO A C 1
ATOM 590 O O . PRO A 1 87 ? -17.509 13.626 2.624 1.00 56.22 87 PRO A O 1
ATOM 593 N N . ARG A 1 88 ? -16.245 14.976 1.358 1.00 57.81 88 ARG A N 1
ATOM 594 C CA . ARG A 1 88 ? -15.370 13.922 0.862 1.00 57.81 88 ARG A CA 1
ATOM 595 C C . ARG A 1 88 ? -14.551 13.507 2.065 1.00 57.81 88 ARG A C 1
ATOM 597 O O . ARG A 1 88 ? -13.730 14.283 2.554 1.00 57.81 88 ARG A O 1
ATOM 604 N N . ALA A 1 89 ? -14.810 12.302 2.565 1.00 61.69 89 ALA A N 1
ATOM 605 C CA . ALA A 1 89 ? -13.959 11.680 3.559 1.00 61.69 89 ALA A CA 1
ATOM 606 C C . ALA A 1 89 ? -12.513 11.831 3.079 1.00 61.69 89 ALA A C 1
ATOM 608 O O . ALA A 1 89 ? -12.161 11.385 1.987 1.00 61.69 89 ALA A O 1
ATOM 609 N N . PHE A 1 90 ? -11.713 12.550 3.860 1.00 82.38 90 PHE A N 1
ATOM 610 C CA . PHE A 1 90 ? -10.351 12.907 3.503 1.00 82.38 90 PHE A CA 1
ATOM 611 C C . PHE A 1 90 ? -9.531 11.625 3.291 1.00 82.38 90 PHE A C 1
ATOM 613 O O . PHE A 1 90 ? -9.108 10.983 4.257 1.00 82.38 90 PHE A O 1
ATOM 620 N N . CYS A 1 91 ? -9.346 11.234 2.030 1.00 90.75 91 CYS A N 1
ATOM 621 C CA . CYS A 1 91 ? -8.597 10.051 1.634 1.00 90.75 91 CYS A CA 1
ATOM 622 C C . CYS A 1 91 ? -7.217 10.467 1.113 1.00 90.75 91 CYS A C 1
ATOM 624 O O . CYS A 1 91 ? -7.094 11.452 0.390 1.00 90.75 91 CYS A O 1
ATOM 626 N N . GLN A 1 92 ? -6.166 9.740 1.488 1.00 92.94 92 GLN A N 1
ATOM 627 C CA . GLN A 1 92 ? -4.817 9.941 0.948 1.00 92.94 92 GLN A CA 1
ATOM 628 C C . GLN A 1 92 ? -4.227 8.613 0.483 1.00 92.94 92 GLN A C 1
ATOM 630 O O . GLN A 1 92 ? -4.483 7.569 1.090 1.00 92.94 92 GLN A O 1
ATOM 635 N N . ILE A 1 93 ? -3.393 8.668 -0.551 1.00 95.94 93 ILE A N 1
ATOM 636 C CA . ILE A 1 93 ? -2.665 7.505 -1.047 1.00 95.94 93 ILE A CA 1
ATOM 637 C C . ILE A 1 93 ? -1.227 7.557 -0.532 1.00 95.94 93 ILE A C 1
ATOM 639 O O . ILE A 1 93 ? -0.563 8.593 -0.568 1.00 95.94 93 ILE A O 1
ATOM 643 N N . ILE A 1 94 ? -0.738 6.431 -0.028 1.00 96.69 94 ILE A N 1
ATOM 644 C CA . ILE A 1 94 ? 0.635 6.244 0.434 1.00 96.69 94 ILE A CA 1
ATOM 645 C C . ILE A 1 94 ? 1.245 5.132 -0.415 1.00 96.69 94 ILE A C 1
ATOM 647 O O . ILE A 1 94 ? 0.871 3.970 -0.285 1.00 96.69 94 ILE A O 1
ATOM 651 N N . TRP A 1 95 ? 2.182 5.482 -1.288 1.00 97.12 95 TRP A N 1
ATOM 652 C CA . TRP A 1 95 ? 2.827 4.534 -2.191 1.00 97.12 95 TRP A CA 1
ATOM 653 C C . TRP A 1 95 ? 4.176 4.094 -1.618 1.00 97.12 95 TRP A C 1
ATOM 655 O O . TRP A 1 95 ? 5.155 4.830 -1.671 1.00 97.12 95 TRP A O 1
ATOM 665 N N . CYS A 1 96 ? 4.220 2.908 -1.017 1.00 97.38 96 CYS A N 1
ATOM 666 C CA . CYS A 1 96 ? 5.391 2.329 -0.371 1.00 97.38 96 CYS A CA 1
ATOM 667 C C . CYS A 1 96 ? 6.097 1.314 -1.289 1.00 97.38 96 CYS A C 1
ATOM 669 O O . CYS A 1 96 ? 5.887 0.099 -1.206 1.00 97.38 96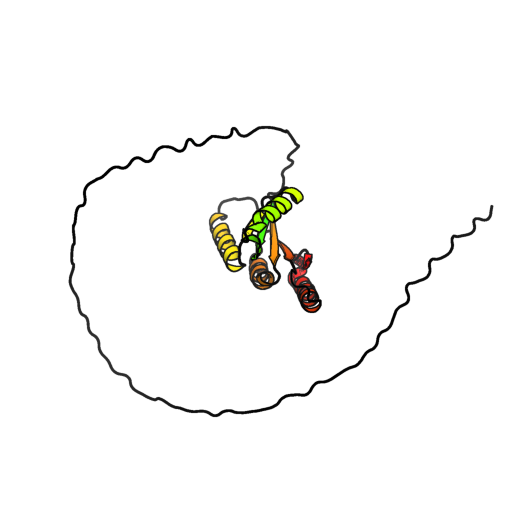 CYS A O 1
ATOM 671 N N . ASP A 1 97 ? 6.945 1.825 -2.176 1.00 94.81 97 ASP A N 1
ATOM 672 C CA . ASP A 1 97 ? 7.678 1.042 -3.166 1.00 94.81 97 ASP A CA 1
ATOM 673 C C . ASP A 1 97 ? 9.045 1.677 -3.453 1.00 94.81 97 ASP A C 1
ATOM 675 O O . ASP A 1 97 ? 9.178 2.899 -3.544 1.00 94.81 97 ASP A O 1
ATOM 679 N N . GLN A 1 98 ? 10.070 0.848 -3.641 1.00 92.88 98 GLN A N 1
ATOM 680 C CA . GLN A 1 98 ? 11.393 1.299 -4.066 1.00 92.88 98 GLN A CA 1
ATOM 681 C C . GLN A 1 98 ? 11.335 1.990 -5.441 1.00 92.88 98 GLN A C 1
ATOM 683 O O . GLN A 1 98 ? 12.077 2.941 -5.691 1.00 92.88 98 GLN A O 1
ATOM 688 N N . ARG A 1 99 ? 10.447 1.531 -6.332 1.00 89.44 99 ARG A N 1
ATOM 689 C CA . ARG A 1 99 ? 10.224 2.101 -7.667 1.00 89.44 99 ARG A CA 1
ATOM 690 C C . ARG A 1 99 ? 9.637 3.502 -7.616 1.00 89.44 99 ARG A C 1
ATOM 692 O O . ARG A 1 99 ? 9.906 4.267 -8.530 1.00 89.44 99 ARG A O 1
ATOM 699 N N . ALA A 1 100 ? 8.946 3.868 -6.535 1.00 89.56 100 ALA A N 1
ATOM 700 C CA . ALA A 1 100 ? 8.391 5.207 -6.334 1.00 89.56 100 ALA A CA 1
ATOM 701 C C . ALA A 1 100 ? 9.466 6.310 -6.166 1.00 89.56 100 ALA A C 1
ATOM 703 O O . ALA A 1 100 ? 9.126 7.463 -5.928 1.00 89.56 100 ALA A O 1
ATOM 704 N N . PHE A 1 101 ? 10.756 5.949 -6.222 1.00 88.88 101 PHE A N 1
ATOM 705 C CA . PHE A 1 101 ? 11.911 6.846 -6.079 1.00 88.88 101 PHE A CA 1
ATOM 706 C C . PHE A 1 101 ? 12.863 6.791 -7.279 1.00 88.88 101 PHE A C 1
ATOM 708 O O . PHE A 1 101 ? 13.958 7.342 -7.207 1.00 88.88 101 PHE A O 1
ATOM 715 N N . LYS A 1 102 ? 12.489 6.099 -8.360 1.00 91.62 102 LYS A N 1
ATOM 716 C CA . LYS A 1 102 ? 13.245 6.134 -9.619 1.00 91.62 102 LYS A CA 1
ATOM 717 C C . LYS A 1 102 ? 12.859 7.372 -10.432 1.00 91.62 102 LYS A C 1
ATOM 719 O O . LYS A 1 102 ? 11.795 7.938 -10.203 1.00 91.62 102 LYS A O 1
ATOM 724 N N . GLU A 1 103 ? 13.698 7.779 -11.374 1.00 82.50 103 GLU A N 1
ATOM 725 C CA . GLU A 1 103 ? 13.467 8.961 -12.223 1.00 82.50 103 GLU A CA 1
ATOM 726 C C . GLU A 1 103 ? 12.109 8.893 -12.952 1.00 82.50 103 GLU A C 1
ATOM 728 O O . GLU A 1 103 ? 11.307 9.820 -12.865 1.00 82.50 103 GLU A O 1
ATOM 733 N N . ASP A 1 104 ? 11.754 7.717 -13.478 1.00 86.75 104 ASP A N 1
ATOM 734 C CA . ASP A 1 104 ? 10.474 7.476 -14.170 1.00 86.75 104 ASP A CA 1
ATOM 735 C C . ASP A 1 104 ? 9.238 7.463 -13.253 1.00 86.75 104 ASP A C 1
ATOM 737 O O . ASP A 1 104 ? 8.092 7.415 -13.707 1.00 86.75 104 ASP A O 1
ATOM 741 N N . SER A 1 105 ? 9.441 7.477 -11.935 1.00 90.12 105 SER A N 1
ATOM 742 C CA . SER A 1 105 ? 8.353 7.352 -10.962 1.00 90.12 105 SER A CA 1
ATOM 743 C C . SER A 1 105 ? 7.440 8.573 -10.912 1.00 90.12 105 SER A C 1
ATOM 745 O O . SER A 1 105 ? 6.296 8.451 -10.472 1.00 90.12 105 SER A O 1
ATOM 747 N N . ALA A 1 106 ? 7.916 9.728 -11.391 1.00 93.50 106 ALA A N 1
ATOM 748 C CA . ALA A 1 106 ? 7.121 10.946 -11.472 1.00 93.50 106 ALA A CA 1
ATOM 749 C C . ALA A 1 106 ? 5.899 10.746 -12.379 1.00 93.50 106 ALA A C 1
ATOM 751 O O . ALA A 1 106 ? 4.785 11.067 -11.972 1.00 93.50 106 ALA A O 1
ATOM 752 N N . ASN A 1 107 ? 6.087 10.119 -13.543 1.00 93.88 107 ASN A N 1
ATOM 753 C CA . ASN A 1 107 ? 5.008 9.839 -14.491 1.00 93.88 107 ASN A CA 1
ATOM 754 C C . ASN A 1 107 ? 3.996 8.845 -13.912 1.00 93.88 107 ASN A C 1
ATOM 756 O O . ASN A 1 107 ? 2.798 9.104 -13.941 1.00 93.88 107 ASN A O 1
ATOM 760 N N . LEU A 1 108 ? 4.474 7.760 -13.291 1.00 92.38 108 LEU A N 1
ATOM 761 C CA . LEU A 1 108 ? 3.605 6.777 -12.629 1.00 92.38 108 LEU A CA 1
ATOM 762 C C . LEU A 1 108 ? 2.804 7.392 -11.479 1.00 92.38 108 LEU A C 1
ATOM 764 O O . LEU A 1 108 ? 1.644 7.051 -11.260 1.00 92.38 108 LEU A O 1
ATOM 768 N N . ARG A 1 109 ? 3.420 8.308 -10.726 1.00 94.88 109 ARG A N 1
ATOM 769 C CA . ARG A 1 109 ? 2.733 9.043 -9.668 1.00 94.88 109 ARG A CA 1
ATOM 770 C C . ARG A 1 109 ? 1.656 9.955 -10.249 1.00 94.88 109 ARG A C 1
ATOM 772 O O . ARG A 1 109 ? 0.552 9.953 -9.721 1.00 94.88 109 ARG A O 1
ATOM 779 N N . ILE A 1 110 ? 1.963 10.707 -11.305 1.00 94.88 110 ILE A N 1
ATOM 780 C CA . ILE A 1 110 ? 0.994 11.576 -11.986 1.00 94.88 110 ILE A CA 1
ATOM 781 C C . ILE A 1 110 ? -0.181 10.746 -12.507 1.00 94.88 110 ILE A C 1
ATOM 783 O O . ILE A 1 110 ? -1.327 11.111 -12.272 1.00 94.88 110 ILE A O 1
ATOM 787 N N . GLU A 1 111 ? 0.083 9.603 -13.140 1.00 94.44 111 GLU A N 1
ATOM 788 C CA . GLU A 1 111 ? -0.949 8.688 -13.632 1.00 94.44 111 GLU A CA 1
ATOM 789 C C . GLU A 1 111 ? -1.828 8.158 -12.489 1.00 94.44 111 GLU A C 1
ATOM 791 O O . GLU A 1 111 ? -3.055 8.180 -12.576 1.00 94.44 111 GLU A O 1
ATOM 796 N N . LEU A 1 112 ? -1.215 7.758 -11.371 1.00 94.12 112 LEU A N 1
ATOM 797 C CA . LEU A 1 112 ? -1.930 7.308 -10.179 1.00 94.12 112 LEU A CA 1
ATOM 798 C C . LEU A 1 112 ? -2.804 8.418 -9.573 1.00 94.12 112 LEU A C 1
ATOM 800 O O . LEU A 1 112 ? -3.959 8.175 -9.215 1.00 94.12 112 LEU A O 1
ATOM 804 N N . GLU A 1 113 ? -2.268 9.631 -9.446 1.00 95.50 113 GLU A N 1
ATOM 805 C CA . GLU A 1 113 ? -2.994 10.789 -8.919 1.00 95.50 113 GLU A CA 1
ATOM 806 C C . GLU A 1 113 ? -4.126 11.208 -9.871 1.00 95.50 113 GLU A C 1
ATOM 808 O O . GLU A 1 113 ? -5.222 11.509 -9.406 1.00 95.50 113 GLU A O 1
ATOM 813 N N . ALA A 1 114 ? -3.919 11.140 -11.189 1.00 95.50 114 ALA A N 1
ATOM 814 C CA . ALA A 1 114 ? -4.940 11.418 -12.197 1.00 95.50 114 ALA A CA 1
ATOM 815 C C . ALA A 1 114 ? -6.074 10.380 -12.171 1.00 95.50 114 ALA A C 1
ATOM 817 O O . ALA A 1 114 ? -7.250 10.747 -12.160 1.00 95.50 114 ALA A O 1
ATOM 818 N N . ALA A 1 115 ? -5.732 9.090 -12.097 1.00 93.81 115 ALA A N 1
ATOM 819 C CA . ALA A 1 115 ? -6.702 7.997 -12.065 1.00 93.81 115 ALA A CA 1
ATOM 820 C C . ALA A 1 115 ? -7.547 7.998 -10.784 1.00 93.81 115 ALA A C 1
ATOM 822 O O . ALA A 1 115 ? -8.734 7.676 -10.814 1.00 93.81 115 ALA A O 1
ATOM 823 N N . THR A 1 116 ? -6.947 8.358 -9.647 1.00 92.81 116 THR A N 1
ATOM 824 C CA . THR A 1 116 ? -7.623 8.313 -8.340 1.00 92.81 116 THR A CA 1
ATOM 825 C C . THR A 1 116 ? -8.188 9.659 -7.901 1.00 92.81 116 THR A C 1
ATOM 827 O O . THR A 1 116 ? -9.035 9.697 -7.010 1.00 92.81 116 THR A O 1
ATOM 830 N N . ARG A 1 117 ? -7.728 10.763 -8.506 1.00 93.12 117 ARG A N 1
ATOM 831 C CA . ARG A 1 117 ? -7.965 12.146 -8.061 1.00 93.12 117 ARG A CA 1
ATOM 832 C C . ARG A 1 117 ? -7.564 12.377 -6.600 1.00 93.12 117 ARG A C 1
ATOM 834 O O . ARG A 1 117 ? -8.146 13.217 -5.914 1.00 93.12 117 ARG A O 1
ATOM 841 N N . LEU A 1 118 ? -6.591 11.609 -6.107 1.00 92.31 118 LEU A N 1
ATOM 842 C CA . LEU A 1 118 ? -6.082 11.686 -4.742 1.00 92.31 118 LEU A CA 1
ATOM 843 C C . LEU A 1 118 ? -4.568 11.894 -4.755 1.00 92.31 118 LEU A C 1
ATOM 845 O O . LEU A 1 118 ? -3.881 11.273 -5.560 1.00 92.31 118 LEU A O 1
ATOM 849 N N . PRO A 1 119 ? -4.020 12.691 -3.823 1.00 92.06 119 PRO A N 1
ATOM 850 C CA . PRO A 1 119 ? -2.581 12.875 -3.725 1.00 92.06 119 PRO A CA 1
ATOM 851 C C . PRO A 1 119 ? -1.901 11.582 -3.260 1.00 92.06 119 PRO A C 1
ATOM 853 O O . PRO A 1 119 ? -2.309 10.973 -2.260 1.00 92.06 119 PRO A O 1
ATOM 856 N N . ALA A 1 120 ? -0.819 11.206 -3.941 1.00 95.00 120 ALA A N 1
ATOM 857 C CA . ALA A 1 120 ? -0.010 10.040 -3.625 1.00 95.00 120 ALA A CA 1
ATOM 858 C C . ALA A 1 120 ? 1.306 10.467 -2.970 1.00 95.00 120 ALA A C 1
ATOM 860 O O . ALA A 1 120 ? 2.060 11.282 -3.491 1.00 95.00 120 ALA A O 1
ATOM 861 N N . LYS A 1 121 ? 1.612 9.913 -1.797 1.00 95.56 121 LYS A N 1
ATOM 862 C CA . LYS A 1 121 ? 2.867 10.176 -1.081 1.00 95.56 121 LYS A CA 1
ATOM 863 C C . LYS A 1 121 ? 3.815 8.992 -1.239 1.00 95.56 121 LYS A C 1
ATOM 865 O O . LYS A 1 121 ? 3.520 7.933 -0.678 1.00 95.56 121 LYS A O 1
ATOM 870 N N . PRO A 1 122 ? 4.930 9.140 -1.974 1.00 96.19 122 PRO A N 1
ATOM 871 C CA . PRO A 1 122 ? 5.873 8.051 -2.166 1.00 96.19 122 PRO A CA 1
ATOM 872 C C . PRO A 1 122 ? 6.730 7.827 -0.910 1.00 96.19 122 PRO A C 1
ATOM 874 O O . PRO A 1 122 ? 7.209 8.769 -0.274 1.00 96.19 122 PRO A O 1
ATOM 877 N N . HIS A 1 123 ? 6.962 6.560 -0.567 1.00 96.56 123 HIS A N 1
ATOM 878 C CA . HIS A 1 123 ? 7.876 6.106 0.480 1.00 96.56 123 HIS A CA 1
ATOM 879 C C . HIS A 1 123 ? 8.732 4.935 -0.001 1.00 96.56 123 HIS A C 1
ATOM 881 O O . HIS A 1 123 ? 8.227 3.943 -0.505 1.00 96.56 123 HIS A O 1
ATOM 887 N N . LYS A 1 124 ? 10.051 5.067 0.166 1.00 94.81 124 LYS A N 1
ATOM 888 C CA . LYS A 1 124 ? 11.019 4.119 -0.402 1.00 94.81 124 LYS A CA 1
ATOM 889 C C . LYS A 1 124 ? 10.938 2.741 0.259 1.00 94.81 124 LYS A C 1
ATOM 891 O O . LYS A 1 124 ? 11.174 1.731 -0.390 1.00 94.81 124 LYS A O 1
ATOM 896 N N . SER A 1 125 ? 10.645 2.722 1.558 1.00 96.94 125 SER A N 1
ATOM 897 C CA . SER A 1 125 ? 10.602 1.506 2.364 1.00 96.94 125 SER A CA 1
ATOM 898 C C . SER A 1 125 ? 9.516 1.571 3.435 1.00 96.94 125 SER A C 1
ATOM 900 O O . SER A 1 125 ? 9.091 2.667 3.841 1.00 96.94 125 SER A O 1
ATOM 902 N N . ALA A 1 126 ? 9.115 0.396 3.924 1.00 97.38 126 ALA A N 1
ATOM 903 C CA . ALA A 1 126 ? 8.149 0.244 5.004 1.00 97.38 126 ALA A CA 1
ATOM 904 C C . ALA A 1 126 ? 8.577 1.010 6.265 1.00 97.38 126 ALA A C 1
ATOM 906 O O . ALA A 1 126 ? 7.777 1.737 6.845 1.00 97.38 126 ALA A O 1
ATOM 907 N N . GLU A 1 127 ? 9.853 0.961 6.651 1.00 97.81 127 GLU A N 1
ATOM 908 C CA . GLU A 1 127 ? 10.363 1.592 7.878 1.00 97.81 127 GLU A CA 1
ATOM 909 C C . GLU A 1 127 ? 10.263 3.120 7.818 1.00 97.81 127 GLU A C 1
ATOM 911 O O . GLU A 1 127 ? 9.983 3.782 8.821 1.00 97.81 127 GLU A O 1
ATOM 916 N N . LYS A 1 128 ? 10.487 3.719 6.638 1.00 96.31 128 LYS A N 1
ATOM 917 C CA . LYS A 1 128 ? 10.276 5.163 6.445 1.00 96.31 128 LYS A CA 1
ATOM 918 C C . LYS A 1 128 ? 8.798 5.519 6.576 1.00 96.31 128 LYS A C 1
ATOM 920 O O . LYS A 1 128 ? 8.477 6.521 7.217 1.00 96.31 128 LYS A O 1
ATOM 925 N N . CYS A 1 129 ? 7.919 4.702 5.997 1.00 96.88 129 CYS A N 1
ATOM 926 C CA . CYS A 1 129 ? 6.477 4.886 6.099 1.00 96.88 129 CYS A CA 1
ATOM 927 C C . CYS A 1 129 ? 6.007 4.786 7.562 1.00 96.88 129 CYS A C 1
ATOM 929 O O . CYS A 1 129 ? 5.372 5.710 8.069 1.00 96.88 129 CYS A O 1
ATOM 931 N N . ILE A 1 130 ? 6.419 3.735 8.277 1.00 97.44 130 ILE A N 1
ATOM 932 C CA . ILE A 1 130 ? 6.087 3.492 9.688 1.00 97.44 130 ILE A CA 1
ATOM 933 C C . ILE A 1 130 ? 6.541 4.659 10.569 1.00 97.44 130 ILE A C 1
ATOM 935 O O . ILE A 1 130 ? 5.738 5.192 11.333 1.00 97.44 130 ILE A O 1
ATOM 939 N N . ARG A 1 131 ? 7.788 5.132 10.429 1.00 96.75 131 ARG A N 1
ATOM 940 C CA . ARG A 1 131 ? 8.278 6.292 11.199 1.00 96.75 131 ARG A CA 1
ATOM 941 C C . ARG A 1 131 ? 7.429 7.541 10.974 1.00 96.75 131 ARG A C 1
ATOM 943 O O . ARG A 1 131 ? 7.150 8.277 11.921 1.00 96.75 131 ARG A O 1
ATOM 950 N N . LEU A 1 132 ? 6.990 7.783 9.737 1.00 93.62 132 LEU A N 1
ATOM 951 C CA . LEU A 1 132 ? 6.106 8.907 9.434 1.00 93.62 132 LEU A CA 1
ATOM 952 C C . LEU A 1 132 ? 4.735 8.734 10.095 1.00 93.62 132 LEU A C 1
ATOM 954 O O . LEU A 1 132 ? 4.219 9.694 10.669 1.00 93.62 132 LEU A O 1
ATOM 958 N N . LEU A 1 133 ? 4.156 7.531 10.049 1.00 94.00 133 LEU A N 1
ATOM 959 C CA . LEU A 1 133 ? 2.876 7.225 10.695 1.00 94.00 133 LEU A CA 1
ATOM 960 C C . LEU A 1 133 ? 2.957 7.406 12.215 1.00 94.00 133 LEU A C 1
ATOM 962 O O . LEU A 1 133 ? 2.103 8.070 12.799 1.00 94.00 133 LEU A O 1
ATOM 966 N N . GLN A 1 134 ? 4.028 6.919 12.842 1.00 94.81 134 GLN A N 1
ATOM 967 C CA . GLN A 1 134 ? 4.292 7.111 14.269 1.00 94.81 134 GLN A CA 1
ATOM 968 C C . GLN A 1 134 ? 4.436 8.596 14.629 1.00 94.81 134 GLN A C 1
ATOM 970 O O . GLN A 1 134 ? 3.868 9.050 15.623 1.00 94.81 134 GLN A O 1
ATOM 975 N N . LYS A 1 135 ? 5.137 9.382 13.800 1.00 93.00 135 LYS A N 1
ATOM 976 C CA . LYS A 1 135 ? 5.252 10.837 13.986 1.00 93.00 135 LYS A CA 1
ATOM 977 C C . LYS A 1 135 ? 3.890 11.528 13.861 1.00 93.00 135 LYS A C 1
ATOM 979 O O . LYS A 1 135 ? 3.543 12.352 14.703 1.00 93.00 135 LYS A O 1
ATOM 984 N N . LYS A 1 136 ? 3.093 11.164 12.849 1.00 89.50 136 LYS A N 1
ATOM 985 C CA . LYS A 1 136 ? 1.727 11.677 12.655 1.00 89.50 136 LYS A CA 1
ATOM 986 C C . LYS A 1 136 ? 0.805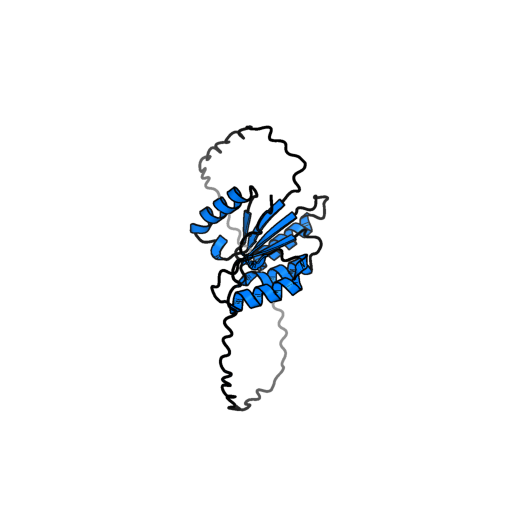 11.326 13.820 1.00 89.50 136 LYS A C 1
ATOM 988 O O . LYS A 1 136 ? -0.009 12.163 14.191 1.00 89.50 136 LYS A O 1
ATOM 993 N N . ARG A 1 137 ? 0.932 10.128 14.399 1.00 89.25 137 ARG A N 1
ATOM 994 C CA . ARG A 1 137 ? 0.144 9.695 15.563 1.00 89.25 137 ARG A CA 1
ATOM 995 C C . ARG A 1 137 ? 0.326 10.652 16.739 1.00 89.25 137 ARG A C 1
ATOM 997 O O . ARG A 1 137 ? -0.667 11.114 17.281 1.00 89.25 137 ARG A O 1
ATOM 1004 N N . ARG A 1 138 ? 1.573 11.007 17.069 1.00 86.44 138 ARG A N 1
ATOM 1005 C CA . ARG A 1 138 ? 1.884 11.950 18.162 1.00 86.44 138 ARG A CA 1
ATOM 1006 C C . ARG A 1 138 ? 1.304 13.346 17.918 1.00 86.44 138 ARG A C 1
ATOM 1008 O O . ARG A 1 138 ? 0.865 14.001 18.847 1.00 86.44 138 ARG A O 1
ATOM 1015 N N . ALA A 1 139 ? 1.269 13.791 16.662 1.00 84.75 139 ALA A N 1
ATOM 1016 C CA . ALA A 1 139 ? 0.681 15.083 16.307 1.00 84.75 139 ALA A CA 1
ATOM 1017 C C . ALA A 1 139 ? -0.862 15.072 16.294 1.00 84.75 139 ALA A C 1
ATOM 1019 O O . ALA A 1 139 ? -1.486 16.110 16.495 1.00 84.75 139 ALA A O 1
ATOM 1020 N N . ARG A 1 140 ? -1.484 13.912 16.039 1.00 78.38 140 ARG A N 1
ATOM 1021 C CA . ARG A 1 140 ? -2.941 13.749 15.883 1.00 78.38 140 ARG A CA 1
ATOM 1022 C C . ARG A 1 140 ? -3.728 13.649 17.183 1.00 78.38 140 ARG A C 1
ATOM 1024 O O . ARG A 1 140 ? -4.952 13.615 17.117 1.00 78.38 140 ARG A O 1
ATOM 1031 N N . GLU A 1 141 ? -3.065 13.656 18.333 1.00 75.06 141 GLU A N 1
ATOM 1032 C CA . GLU A 1 141 ? -3.728 13.671 19.644 1.00 75.06 141 GLU A CA 1
ATOM 1033 C C . GLU A 1 141 ? -4.641 14.904 19.825 1.00 75.06 141 GLU A C 1
ATOM 1035 O O . GLU A 1 141 ? -5.548 14.905 20.649 1.00 75.06 141 GLU A O 1
ATOM 1040 N N . ARG A 1 142 ? -4.485 15.927 18.972 1.00 65.06 142 ARG A N 1
ATOM 1041 C CA . ARG A 1 142 ? -5.354 17.105 18.903 1.00 65.06 142 ARG A CA 1
ATOM 1042 C C . ARG A 1 142 ? -6.340 17.008 17.724 1.00 65.06 142 ARG A C 1
ATOM 1044 O O . ARG A 1 142 ? -6.025 17.406 16.608 1.00 65.06 142 ARG A O 1
ATOM 1051 N N . VAL A 1 143 ? -7.529 16.455 17.987 1.00 65.81 143 VAL A N 1
ATOM 1052 C CA . VAL A 1 143 ? -8.829 16.719 17.309 1.00 65.81 143 VAL A CA 1
ATOM 1053 C C . VAL A 1 143 ? -8.862 16.642 15.764 1.00 65.81 143 VAL A C 1
ATOM 1055 O O . VAL A 1 143 ? -9.690 17.287 15.127 1.00 65.81 143 VAL A O 1
ATOM 1058 N N . GLN A 1 144 ? -8.002 15.860 15.101 1.00 71.00 144 GLN A N 1
ATOM 1059 C CA . GLN A 1 144 ? -8.119 15.708 13.642 1.00 71.00 144 GLN A CA 1
ATOM 1060 C C . GLN A 1 144 ? -9.075 14.578 13.238 1.00 71.00 144 GLN A C 1
ATOM 1062 O O . GLN A 1 144 ? -8.914 13.448 13.714 1.00 71.00 144 GLN A O 1
ATOM 1067 N N . PRO A 1 145 ? -9.979 14.815 12.264 1.00 75.56 145 PRO A N 1
ATOM 1068 C CA . PRO A 1 145 ? -10.847 13.776 11.728 1.00 75.56 145 PRO A CA 1
ATOM 1069 C C . PRO A 1 145 ? -10.025 12.615 11.161 1.00 75.56 145 PRO A C 1
ATOM 1071 O O . PRO A 1 145 ? -8.920 12.779 10.618 1.00 75.56 145 PRO A O 1
ATOM 1074 N N . ARG A 1 146 ? -10.544 11.400 11.337 1.00 80.12 146 ARG A N 1
ATOM 1075 C CA . ARG A 1 146 ? -9.885 10.159 10.927 1.00 80.12 146 ARG A CA 1
ATOM 1076 C C . ARG A 1 146 ? -9.853 10.081 9.398 1.00 80.12 146 ARG A C 1
ATOM 1078 O O . ARG A 1 146 ? -10.872 9.848 8.765 1.00 80.12 146 ARG A O 1
ATOM 1085 N N . MET A 1 147 ? -8.678 10.315 8.812 1.00 85.31 147 MET A N 1
ATOM 1086 C CA . MET A 1 147 ? -8.475 10.227 7.363 1.00 85.31 147 MET A CA 1
ATOM 1087 C C . MET A 1 147 ? -8.320 8.764 6.949 1.00 85.31 147 MET A C 1
ATOM 1089 O O . MET A 1 147 ? -7.530 8.040 7.563 1.00 85.31 147 MET A O 1
ATOM 1093 N N . LEU A 1 148 ? -9.016 8.350 5.891 1.00 90.62 148 LEU A N 1
ATOM 1094 C CA . LEU A 1 148 ? -8.783 7.052 5.264 1.00 90.62 148 LEU A CA 1
ATOM 1095 C C . LEU A 1 148 ? -7.442 7.102 4.520 1.00 90.62 148 LEU A C 1
ATOM 1097 O O . LEU A 1 148 ? -7.153 8.046 3.787 1.00 90.62 148 LEU A O 1
ATOM 1101 N N . SER A 1 149 ? -6.582 6.115 4.737 1.00 94.31 149 SER A N 1
ATOM 1102 C CA . SER A 1 149 ? -5.297 6.002 4.046 1.00 94.31 149 SER A CA 1
ATOM 1103 C C . SER A 1 149 ? -5.266 4.718 3.228 1.00 94.31 149 SER A C 1
ATOM 1105 O O . SER A 1 149 ? -5.421 3.626 3.774 1.00 94.31 149 SER A O 1
ATOM 1107 N N . VAL A 1 150 ? -5.058 4.844 1.922 1.00 96.38 150 VAL A N 1
ATOM 1108 C CA . VAL A 1 150 ? -4.865 3.701 1.026 1.00 96.38 150 VAL A CA 1
ATOM 1109 C C . VAL A 1 150 ? -3.371 3.520 0.800 1.00 96.38 150 VAL A C 1
ATOM 1111 O O . VAL A 1 150 ? -2.690 4.441 0.357 1.00 96.38 150 VAL A O 1
ATOM 1114 N N . PHE A 1 151 ? -2.851 2.343 1.125 1.00 97.31 151 PHE A N 1
ATOM 1115 C CA . PHE A 1 151 ? -1.442 2.005 0.983 1.00 97.31 151 PHE A CA 1
ATOM 1116 C C . PHE A 1 151 ? -1.246 1.132 -0.252 1.00 97.31 151 PHE A C 1
ATOM 1118 O O . PHE A 1 151 ? -1.756 0.018 -0.298 1.00 97.31 151 PHE A O 1
ATOM 1125 N N . LEU A 1 152 ? -0.489 1.622 -1.229 1.00 97.12 152 LEU A N 1
ATOM 1126 C CA . LEU A 1 152 ? 0.000 0.839 -2.364 1.00 97.12 152 LEU A CA 1
ATOM 1127 C C . LEU A 1 152 ? 1.397 0.346 -2.015 1.00 97.12 152 LEU A C 1
ATOM 1129 O O . LEU A 1 152 ? 2.296 1.164 -1.848 1.00 97.12 152 LEU A O 1
ATOM 1133 N N . VAL A 1 153 ? 1.585 -0.958 -1.840 1.00 97.12 153 VAL A N 1
ATOM 1134 C CA . VAL A 1 153 ? 2.799 -1.500 -1.213 1.00 97.12 153 VAL A CA 1
ATOM 1135 C C . VAL A 1 153 ? 3.366 -2.628 -2.053 1.00 97.12 153 VAL A C 1
ATOM 1137 O O . VAL A 1 153 ? 2.662 -3.586 -2.347 1.00 97.12 153 VAL A O 1
ATOM 1140 N N . SER A 1 154 ? 4.647 -2.560 -2.401 1.00 95.75 154 SER A N 1
ATOM 1141 C CA . SER A 1 154 ? 5.338 -3.709 -3.010 1.00 95.75 154 SER A CA 1
ATOM 1142 C C . SER A 1 154 ? 5.336 -4.918 -2.076 1.00 95.75 154 SER A C 1
ATOM 1144 O O . SER A 1 154 ? 5.455 -4.769 -0.859 1.00 95.75 154 SER A O 1
ATOM 1146 N N . TRP A 1 155 ? 5.302 -6.129 -2.639 1.00 95.06 155 TRP A N 1
ATOM 1147 C CA . TRP A 1 155 ? 5.391 -7.369 -1.858 1.00 95.06 155 TRP A CA 1
ATOM 1148 C C . TRP A 1 155 ? 6.573 -7.382 -0.874 1.00 95.06 155 TRP A C 1
ATOM 1150 O O . TRP A 1 155 ? 6.412 -7.797 0.266 1.00 95.06 155 TRP A O 1
ATOM 1160 N N . ALA A 1 156 ? 7.732 -6.845 -1.266 1.00 94.75 156 ALA A N 1
ATOM 1161 C CA . ALA A 1 156 ? 8.912 -6.771 -0.400 1.00 94.75 156 ALA A CA 1
ATOM 1162 C C . ALA A 1 156 ? 8.701 -5.923 0.872 1.00 94.75 156 ALA A C 1
ATOM 1164 O O . ALA A 1 156 ? 9.296 -6.207 1.906 1.00 94.75 156 ALA A O 1
ATOM 1165 N N . ASN A 1 157 ? 7.852 -4.893 0.813 1.00 96.69 157 ASN A N 1
ATOM 1166 C CA . ASN A 1 157 ? 7.557 -4.007 1.943 1.00 96.69 157 ASN A CA 1
ATOM 1167 C C . ASN A 1 157 ? 6.282 -4.412 2.703 1.00 96.69 157 ASN A C 1
ATOM 1169 O O . ASN A 1 157 ? 6.063 -3.960 3.830 1.00 96.69 157 ASN A O 1
ATOM 1173 N N . ALA A 1 158 ? 5.424 -5.235 2.093 1.00 96.75 158 ALA A N 1
ATOM 1174 C CA . ALA A 1 158 ? 4.098 -5.543 2.611 1.00 96.75 158 ALA A CA 1
ATOM 1175 C C . ALA A 1 158 ? 4.116 -6.268 3.972 1.00 96.75 158 ALA A C 1
ATOM 1177 O O . ALA A 1 158 ? 3.407 -5.789 4.857 1.00 96.75 158 ALA A O 1
ATOM 1178 N N . PRO A 1 159 ? 4.928 -7.322 4.215 1.00 96.44 159 PRO A N 1
ATOM 1179 C CA . PRO A 1 159 ? 4.942 -8.016 5.505 1.00 96.44 159 PRO A CA 1
ATOM 1180 C C . PRO A 1 159 ? 5.209 -7.084 6.691 1.00 96.44 159 PRO A C 1
ATOM 1182 O O . PRO A 1 159 ? 4.443 -7.070 7.651 1.00 96.44 159 PRO A O 1
ATOM 1185 N N . VAL A 1 160 ? 6.242 -6.243 6.585 1.00 97.69 160 VAL A N 1
ATOM 1186 C CA . VAL A 1 160 ? 6.651 -5.315 7.651 1.00 97.69 160 VAL A CA 1
ATOM 1187 C C . VAL A 1 160 ? 5.591 -4.236 7.877 1.00 97.69 160 VAL A C 1
ATOM 1189 O O . VAL A 1 160 ? 5.213 -3.948 9.013 1.00 97.69 160 VAL A O 1
ATOM 1192 N N . LEU A 1 161 ? 5.084 -3.634 6.796 1.00 97.50 161 LEU A N 1
ATOM 1193 C CA . LEU A 1 161 ? 4.124 -2.538 6.904 1.00 97.50 161 LEU A CA 1
ATOM 1194 C C . LEU A 1 161 ? 2.754 -3.013 7.400 1.00 97.50 161 LEU A C 1
ATOM 1196 O O . LEU A 1 161 ? 2.153 -2.357 8.246 1.00 97.50 161 LEU A O 1
ATOM 1200 N N . VAL A 1 162 ? 2.253 -4.142 6.899 1.00 97.06 162 VAL A N 1
ATOM 1201 C CA . VAL A 1 162 ? 0.932 -4.666 7.276 1.00 97.06 162 VAL A CA 1
ATOM 1202 C C . VAL A 1 162 ? 0.923 -5.206 8.697 1.00 97.06 162 VAL A C 1
ATOM 1204 O O . VAL A 1 162 ? -0.057 -4.969 9.400 1.00 97.06 162 VAL A O 1
ATOM 1207 N N . GLN A 1 163 ? 2.015 -5.822 9.160 1.00 97.19 163 GLN A N 1
ATOM 1208 C CA . GLN A 1 163 ? 2.155 -6.186 10.570 1.00 97.19 163 GLN A CA 1
ATOM 1209 C C . GLN A 1 163 ? 1.989 -4.949 11.467 1.00 97.19 163 GLN A C 1
ATOM 1211 O O . GLN A 1 163 ? 1.107 -4.928 12.323 1.00 97.19 163 GLN A O 1
ATOM 1216 N N . TYR A 1 164 ? 2.725 -3.869 11.189 1.00 97.56 164 TYR A N 1
ATOM 1217 C CA . TYR A 1 164 ? 2.582 -2.615 11.934 1.00 97.56 164 TYR A CA 1
ATOM 1218 C C . TYR A 1 164 ? 1.160 -2.030 11.864 1.00 97.56 164 TYR A C 1
ATOM 1220 O O . TYR A 1 164 ? 0.617 -1.576 12.869 1.00 97.56 164 TYR A O 1
ATOM 1228 N N . LEU A 1 165 ? 0.538 -2.028 10.680 1.00 96.38 165 LEU A N 1
ATOM 1229 C CA . LEU A 1 165 ? -0.819 -1.502 10.502 1.00 96.38 165 LEU A CA 1
ATOM 1230 C C . LEU A 1 165 ? -1.869 -2.329 11.259 1.00 96.38 165 LEU A C 1
ATOM 1232 O O . LEU A 1 165 ? -2.838 -1.753 11.752 1.00 96.38 165 LEU A O 1
ATOM 1236 N N . SER A 1 166 ? -1.672 -3.644 11.390 1.00 96.19 166 SER A N 1
ATOM 1237 C CA . SER A 1 166 ? -2.561 -4.517 12.167 1.00 96.19 166 SER A CA 1
ATOM 1238 C C . SER A 1 166 ? -2.528 -4.209 13.670 1.00 96.19 166 SER A C 1
ATOM 1240 O O . SER A 1 166 ? -3.557 -4.278 14.336 1.00 96.19 166 SER A O 1
ATOM 1242 N N . GLU A 1 167 ? -1.379 -3.759 14.180 1.00 96.31 167 GLU A N 1
ATOM 1243 C CA . GLU A 1 167 ? -1.191 -3.313 15.568 1.00 96.31 167 GLU A CA 1
ATOM 1244 C C . GLU A 1 167 ? -1.640 -1.854 15.792 1.00 96.31 167 GLU A C 1
ATOM 1246 O O . GLU A 1 167 ? -1.705 -1.366 16.923 1.00 96.31 167 GLU A O 1
ATOM 1251 N N . ALA A 1 168 ? -1.962 -1.129 14.717 1.00 93.88 168 ALA A N 1
ATOM 1252 C CA . ALA A 1 168 ? -2.303 0.289 14.732 1.00 93.88 168 ALA A CA 1
ATOM 1253 C C . ALA A 1 168 ? -3.764 0.545 14.300 1.00 93.88 168 ALA A C 1
ATOM 1255 O O . ALA A 1 168 ? -4.000 1.301 13.352 1.00 93.88 168 ALA A O 1
ATOM 1256 N N . PRO A 1 169 ? -4.777 0.030 15.032 1.00 89.19 169 PRO A N 1
ATOM 1257 C CA . PRO A 1 169 ? -6.186 0.073 14.626 1.00 89.19 169 PRO A CA 1
ATOM 1258 C C . PRO A 1 169 ? -6.786 1.481 14.598 1.00 89.19 169 PRO A C 1
ATOM 1260 O O . PRO A 1 169 ? -7.925 1.645 14.180 1.00 89.19 169 PRO A O 1
ATOM 1263 N N . HIS A 1 170 ? -6.053 2.506 15.040 1.00 88.12 170 HIS A N 1
ATOM 1264 C CA . HIS A 1 170 ? -6.428 3.918 14.934 1.00 88.12 170 HIS A CA 1
ATOM 1265 C C . HIS A 1 170 ? -6.224 4.472 13.512 1.00 88.12 170 HIS A C 1
ATOM 1267 O O . HIS A 1 170 ? -6.852 5.460 13.125 1.00 88.12 170 HIS A O 1
ATOM 1273 N N . LEU A 1 171 ? -5.385 3.831 12.697 1.00 90.31 171 LEU A N 1
ATOM 1274 C CA . LEU A 1 171 ? -5.222 4.164 11.288 1.00 90.31 171 LEU A CA 1
ATOM 1275 C C . LEU A 1 171 ? -6.386 3.533 10.520 1.00 90.31 171 LEU A C 1
ATOM 1277 O O . LEU A 1 171 ? -6.542 2.319 10.497 1.00 90.31 171 LEU A O 1
ATOM 1281 N N . ALA A 1 172 ? -7.267 4.345 9.933 1.00 88.69 172 ALA A N 1
ATOM 1282 C CA . ALA A 1 172 ? -8.227 3.824 8.962 1.00 88.69 172 ALA A CA 1
ATOM 1283 C C . ALA A 1 172 ? -7.443 3.523 7.681 1.00 88.69 172 ALA A C 1
ATOM 1285 O O . ALA A 1 172 ? -7.110 4.445 6.937 1.00 88.69 172 ALA A O 1
ATOM 1286 N N . ALA A 1 173 ? -7.067 2.261 7.482 1.00 91.69 173 ALA A N 1
ATOM 1287 C CA . ALA A 1 173 ? -6.148 1.853 6.431 1.00 91.69 173 ALA A CA 1
ATOM 1288 C C . ALA A 1 173 ? -6.753 0.770 5.533 1.00 91.69 173 ALA A C 1
ATOM 1290 O O . ALA A 1 173 ? -7.424 -0.144 6.010 1.00 91.69 173 ALA A O 1
ATOM 1291 N N . LYS A 1 174 ? -6.472 0.858 4.233 1.00 96.25 174 LYS A N 1
ATOM 1292 C CA . LYS A 1 174 ? -6.656 -0.237 3.274 1.00 96.25 174 LYS A CA 1
ATOM 1293 C C . LYS A 1 174 ? -5.360 -0.452 2.517 1.00 96.25 174 LYS A C 1
ATOM 1295 O O . LYS A 1 174 ? -4.713 0.518 2.133 1.00 96.25 174 LYS A O 1
ATOM 1300 N N . VAL A 1 175 ? -4.978 -1.707 2.320 1.00 97.00 175 VAL A N 1
ATOM 1301 C CA . VAL A 1 175 ? -3.700 -2.061 1.696 1.00 97.00 175 VAL A CA 1
ATOM 1302 C C . VAL A 1 175 ? -3.941 -2.765 0.367 1.00 97.00 175 VAL A C 1
ATOM 1304 O O . VAL A 1 175 ? -4.694 -3.733 0.297 1.00 97.00 175 VAL A O 1
ATOM 1307 N N . VAL A 1 176 ? -3.284 -2.281 -0.681 1.00 97.00 176 VAL A N 1
ATOM 1308 C CA . VAL A 1 176 ? -3.187 -2.916 -1.994 1.00 97.00 176 VAL A CA 1
ATOM 1309 C C . VAL A 1 176 ? -1.738 -3.339 -2.184 1.00 97.00 176 VAL A C 1
ATOM 1311 O O . VAL A 1 176 ? -0.831 -2.506 -2.171 1.00 97.00 176 VAL A O 1
ATOM 1314 N N . VAL A 1 177 ? -1.520 -4.640 -2.331 1.00 96.44 177 VAL A N 1
ATOM 1315 C CA . VAL A 1 177 ? -0.188 -5.213 -2.511 1.00 96.44 177 VAL A CA 1
ATOM 1316 C C . VAL A 1 177 ? 0.120 -5.344 -3.992 1.00 96.44 177 VAL A C 1
ATOM 1318 O O . VAL A 1 177 ? -0.664 -5.939 -4.720 1.00 96.44 177 VAL A O 1
ATOM 1321 N N . LEU A 1 178 ? 1.266 -4.812 -4.410 1.00 94.56 178 LEU A N 1
ATOM 1322 C CA . LEU A 1 178 ? 1.812 -4.913 -5.759 1.00 94.56 178 LEU A CA 1
ATOM 1323 C C . LEU A 1 178 ? 2.829 -6.061 -5.810 1.00 94.56 178 LEU A C 1
ATOM 1325 O O . LEU A 1 178 ? 3.894 -6.013 -5.182 1.00 94.56 178 LEU A O 1
ATOM 1329 N N . CYS A 1 179 ? 2.509 -7.103 -6.562 1.00 92.69 179 CYS A N 1
ATOM 1330 C CA . CYS A 1 179 ? 3.340 -8.269 -6.814 1.00 92.69 179 CYS A CA 1
ATOM 1331 C C . CYS A 1 179 ? 4.079 -8.106 -8.147 1.00 92.69 179 CYS A C 1
ATOM 1333 O O . CYS A 1 179 ? 3.780 -8.772 -9.133 1.00 92.69 179 CYS A O 1
ATOM 1335 N N . ASP A 1 180 ? 5.105 -7.254 -8.150 1.00 80.00 180 ASP A N 1
ATOM 1336 C CA . ASP A 1 180 ? 5.967 -6.997 -9.319 1.00 80.00 180 ASP A CA 1
ATOM 1337 C C . ASP A 1 180 ? 6.861 -8.198 -9.703 1.00 80.00 180 ASP A C 1
ATOM 1339 O O . ASP A 1 180 ? 7.576 -8.186 -10.699 1.00 80.00 180 ASP A O 1
ATOM 1343 N N . MET A 1 181 ? 6.847 -9.271 -8.907 1.00 75.44 181 MET A N 1
ATOM 1344 C CA . MET A 1 181 ? 7.606 -10.482 -9.204 1.00 75.44 181 MET A CA 1
ATOM 1345 C C . MET A 1 181 ? 6.749 -11.450 -10.019 1.00 75.44 181 MET A C 1
ATOM 1347 O O . MET A 1 181 ? 5.770 -11.996 -9.510 1.00 75.44 181 MET A O 1
ATOM 1351 N N . HIS A 1 182 ? 7.165 -11.743 -11.254 1.00 69.94 182 HIS A N 1
ATOM 1352 C CA . HIS A 1 182 ? 6.510 -12.683 -12.181 1.00 69.94 182 HIS A CA 1
ATOM 1353 C C . HIS A 1 182 ? 6.529 -14.169 -11.744 1.00 69.94 182 HIS A C 1
ATOM 1355 O O . HIS A 1 182 ? 6.377 -15.072 -12.562 1.00 69.94 182 HIS A O 1
ATOM 1361 N N . GLY A 1 183 ? 6.693 -14.463 -10.454 1.00 84.81 183 GLY A N 1
ATOM 1362 C CA . GLY A 1 183 ? 6.663 -15.824 -9.932 1.00 84.81 183 GLY A CA 1
ATOM 1363 C C . GLY A 1 183 ? 5.263 -16.223 -9.476 1.00 84.81 183 GLY A C 1
ATOM 1364 O O . GLY A 1 183 ? 4.764 -15.667 -8.497 1.00 84.81 183 GLY A O 1
ATOM 1365 N N . ALA A 1 184 ? 4.675 -17.254 -10.093 1.00 89.12 184 ALA A N 1
ATOM 1366 C CA . ALA A 1 184 ? 3.412 -17.854 -9.634 1.00 89.12 184 ALA A CA 1
ATOM 1367 C C . ALA A 1 184 ? 3.439 -18.167 -8.123 1.00 89.12 184 ALA A C 1
ATOM 1369 O O . ALA A 1 184 ? 2.509 -17.834 -7.395 1.00 89.12 184 ALA A O 1
ATOM 1370 N N . ARG A 1 185 ? 4.580 -18.667 -7.630 1.00 91.94 185 ARG A N 1
ATOM 1371 C CA . ARG A 1 185 ? 4.812 -18.950 -6.204 1.00 91.94 185 ARG A CA 1
ATOM 1372 C C . ARG A 1 185 ? 4.715 -17.716 -5.305 1.00 91.94 185 ARG A C 1
ATOM 1374 O O . ARG A 1 185 ? 4.199 -17.812 -4.197 1.00 91.94 185 ARG A O 1
ATOM 1381 N N . VAL A 1 186 ? 5.228 -16.569 -5.757 1.00 91.12 186 VAL A N 1
ATOM 1382 C CA . VAL A 1 186 ? 5.191 -15.320 -4.978 1.00 91.12 186 VAL A CA 1
ATOM 1383 C C . VAL A 1 186 ? 3.758 -14.812 -4.897 1.00 91.12 186 VAL A C 1
ATOM 1385 O O . VAL A 1 186 ? 3.304 -14.450 -3.816 1.00 91.12 186 VAL A O 1
ATOM 1388 N N . ARG A 1 187 ? 3.020 -14.861 -6.011 1.00 92.81 187 ARG A N 1
ATOM 1389 C CA . ARG A 1 187 ? 1.601 -14.494 -6.039 1.00 92.81 187 ARG A CA 1
ATOM 1390 C C . ARG A 1 187 ? 0.761 -15.398 -5.137 1.00 92.81 187 ARG A C 1
ATOM 1392 O O . ARG A 1 187 ? -0.032 -14.885 -4.360 1.00 92.81 187 ARG A O 1
ATOM 1399 N N . GLU A 1 188 ? 0.958 -16.715 -5.182 1.00 93.69 188 GLU A N 1
ATOM 1400 C CA . GLU A 1 188 ? 0.268 -17.659 -4.288 1.00 93.69 188 GLU A CA 1
ATOM 1401 C C . GLU A 1 188 ? 0.602 -17.409 -2.814 1.00 93.69 188 GLU A C 1
ATOM 1403 O O . GLU A 1 188 ? -0.277 -17.463 -1.953 1.00 93.69 188 GLU A O 1
ATOM 1408 N N . ALA A 1 189 ? 1.871 -17.126 -2.502 1.00 93.88 189 ALA A N 1
ATOM 1409 C CA . ALA A 1 189 ? 2.278 -16.757 -1.152 1.00 93.88 189 ALA A CA 1
ATOM 1410 C C . ALA A 1 189 ? 1.592 -15.459 -0.701 1.00 93.88 189 ALA A C 1
ATOM 1412 O O . ALA A 1 189 ? 1.058 -15.413 0.405 1.00 93.88 189 ALA A O 1
ATOM 1413 N N . ALA A 1 190 ? 1.537 -14.447 -1.569 1.00 94.38 190 ALA A N 1
ATOM 1414 C CA . ALA A 1 190 ? 0.867 -13.182 -1.296 1.00 94.38 190 ALA A CA 1
ATOM 1415 C C . ALA A 1 190 ? -0.647 -13.339 -1.126 1.00 94.38 190 ALA A C 1
ATOM 1417 O O . ALA A 1 190 ? -1.226 -12.742 -0.222 1.00 94.38 190 ALA A O 1
ATOM 1418 N N . GLN A 1 191 ? -1.288 -14.189 -1.929 1.00 94.56 191 GLN A N 1
ATOM 1419 C CA . GLN A 1 191 ? -2.705 -14.513 -1.786 1.00 94.56 191 GLN A CA 1
ATOM 1420 C C . GLN A 1 191 ? -2.988 -15.217 -0.458 1.00 94.56 191 GLN A C 1
ATOM 1422 O O . GLN A 1 191 ? -3.842 -14.752 0.295 1.00 94.56 191 GLN A O 1
ATOM 1427 N N . ARG A 1 192 ? -2.239 -16.272 -0.111 1.00 95.75 192 ARG A N 1
ATOM 1428 C CA . ARG A 1 192 ? -2.387 -16.958 1.188 1.00 95.75 1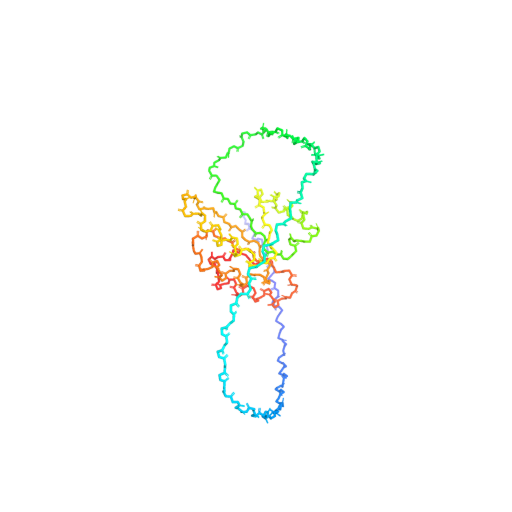92 ARG A CA 1
ATOM 1429 C C . ARG A 1 192 ? -2.182 -16.002 2.357 1.00 95.75 192 ARG A C 1
ATOM 1431 O O . ARG A 1 192 ? -2.967 -15.995 3.298 1.00 95.75 192 ARG A O 1
ATOM 1438 N N . TRP A 1 193 ? -1.160 -15.161 2.264 1.00 95.38 193 TRP A N 1
ATOM 1439 C CA . TRP A 1 193 ? -0.888 -14.133 3.258 1.00 95.38 193 TRP A CA 1
ATOM 1440 C C . TRP A 1 193 ? -2.018 -13.095 3.349 1.00 95.38 193 TRP A C 1
ATOM 1442 O O . TRP A 1 193 ? -2.399 -12.699 4.445 1.00 95.38 193 TRP A O 1
ATOM 1452 N N . SER A 1 194 ? -2.629 -12.700 2.2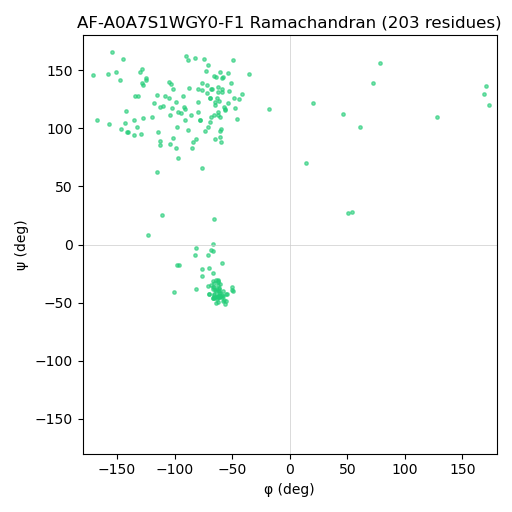28 1.00 95.75 194 SER A N 1
ATOM 1453 C CA . SER A 1 194 ? -3.737 -11.736 2.235 1.00 95.75 194 SER A CA 1
ATOM 1454 C C . SER A 1 194 ? -4.978 -12.247 2.965 1.00 95.75 194 SER A C 1
ATOM 1456 O O . SER A 1 194 ? -5.664 -11.450 3.595 1.00 95.75 194 SER A O 1
ATOM 1458 N N . VAL A 1 195 ? -5.228 -13.564 2.962 1.00 96.75 195 VAL A N 1
ATOM 1459 C CA . VAL A 1 195 ? -6.332 -14.177 3.721 1.00 96.75 195 VAL A CA 1
ATOM 1460 C C . VAL A 1 195 ? -6.129 -13.984 5.226 1.00 96.75 195 VAL A C 1
ATOM 1462 O O . VAL A 1 195 ? -7.075 -13.639 5.929 1.00 96.75 195 VAL A O 1
ATOM 1465 N N . GLN A 1 196 ? -4.890 -14.118 5.714 1.00 95.75 196 GLN A N 1
ATOM 1466 C CA . GLN A 1 196 ? -4.553 -13.895 7.126 1.00 95.75 196 GLN A CA 1
ATOM 1467 C C . GLN A 1 196 ? -4.830 -12.449 7.572 1.00 95.75 196 GLN A C 1
ATOM 1469 O O . GLN A 1 196 ? -5.218 -12.217 8.714 1.00 95.75 196 GLN A O 1
ATOM 1474 N N . TYR A 1 197 ? -4.669 -11.480 6.666 1.00 95.00 197 TYR A N 1
ATOM 1475 C CA . TYR A 1 197 ? -4.867 -10.050 6.926 1.00 95.00 197 TYR A CA 1
ATOM 1476 C C . TYR A 1 197 ? -6.095 -9.472 6.204 1.00 95.00 197 TYR A C 1
ATOM 1478 O O . TYR A 1 197 ? -6.145 -8.267 5.944 1.00 95.00 197 TYR A O 1
ATOM 1486 N N . GLY A 1 198 ? -7.097 -10.304 5.897 1.00 91.00 198 GLY A N 1
ATOM 1487 C CA . GLY A 1 198 ? -8.250 -9.951 5.056 1.00 91.00 198 GLY A CA 1
ATOM 1488 C C . GLY A 1 198 ? -8.988 -8.648 5.416 1.00 91.00 198 GLY A C 1
ATOM 1489 O O . GLY A 1 198 ? -9.380 -7.917 4.506 1.00 91.00 198 GLY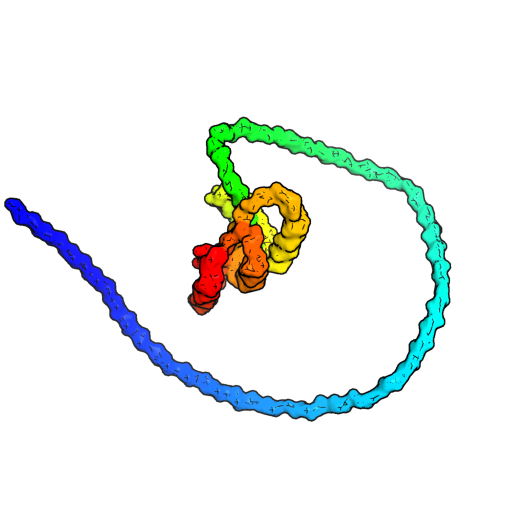 A O 1
ATOM 1490 N N . PRO A 1 199 ? -9.143 -8.263 6.702 1.00 93.56 199 PRO A N 1
ATOM 1491 C CA . PRO A 1 199 ? -9.767 -6.979 7.045 1.00 93.56 199 PRO A CA 1
ATOM 1492 C C . PRO A 1 199 ? -8.989 -5.752 6.531 1.00 93.56 199 PRO A C 1
ATOM 1494 O O . PRO A 1 199 ? -9.580 -4.711 6.210 1.00 93.56 199 PRO A O 1
ATOM 1497 N N . LEU A 1 200 ? -7.663 -5.878 6.445 1.00 94.75 200 LEU A N 1
ATOM 1498 C CA . LEU A 1 200 ? -6.724 -4.802 6.140 1.00 94.75 200 LEU A CA 1
ATOM 1499 C C . LEU A 1 200 ? -6.270 -4.819 4.670 1.00 94.75 200 LEU A C 1
ATOM 1501 O O . LEU A 1 200 ? -6.185 -3.759 4.041 1.00 94.75 200 LEU A O 1
ATOM 1505 N N . VAL A 1 201 ? -6.003 -6.005 4.115 1.00 96.31 201 VAL A N 1
ATOM 1506 C CA . VAL A 1 201 ? -5.555 -6.191 2.727 1.00 96.31 201 VAL A CA 1
ATOM 1507 C C . VAL A 1 201 ? -6.765 -6.267 1.802 1.00 96.31 201 VAL A C 1
ATOM 1509 O O . VAL A 1 201 ? -7.528 -7.223 1.826 1.00 96.31 201 VAL A O 1
ATOM 1512 N N . ALA A 1 202 ? -6.934 -5.244 0.969 1.00 95.62 202 ALA A N 1
ATOM 1513 C CA . ALA A 1 202 ? -8.044 -5.145 0.030 1.00 95.62 202 ALA A CA 1
ATOM 1514 C C . ALA A 1 202 ? -7.802 -5.952 -1.252 1.00 95.62 202 ALA A C 1
ATOM 1516 O O . ALA A 1 202 ? -8.740 -6.512 -1.813 1.00 95.62 202 ALA A O 1
ATOM 1517 N N . LYS A 1 203 ? -6.559 -5.969 -1.750 1.00 95.69 203 LYS A N 1
ATOM 1518 C CA . LYS A 1 203 ? -6.214 -6.617 -3.020 1.00 95.69 203 LYS A CA 1
ATOM 1519 C C . LYS A 1 203 ? -4.731 -6.974 -3.089 1.00 95.69 203 LYS A C 1
ATOM 1521 O O . LYS A 1 203 ? -3.888 -6.224 -2.602 1.00 95.69 203 LYS A O 1
ATOM 1526 N N . VAL A 1 204 ? -4.439 -8.085 -3.761 1.00 94.69 204 VAL A N 1
ATOM 1527 C CA . VAL A 1 204 ? -3.108 -8.456 -4.259 1.00 94.69 204 VAL A CA 1
ATOM 1528 C C . VAL A 1 204 ? -3.159 -8.342 -5.784 1.00 94.69 204 VAL A C 1
ATOM 1530 O O . VAL A 1 204 ? -4.007 -8.983 -6.407 1.00 94.69 204 VAL A O 1
ATOM 1533 N N . ALA A 1 205 ? -2.331 -7.474 -6.361 1.00 90.94 205 ALA A N 1
ATOM 1534 C CA . ALA A 1 205 ? -2.290 -7.138 -7.785 1.00 90.94 205 ALA A CA 1
ATOM 1535 C C . ALA A 1 205 ? -0.954 -7.562 -8.397 1.00 90.94 205 ALA A C 1
ATOM 1537 O O . ALA A 1 205 ? 0.085 -7.265 -7.773 1.00 90.94 205 ALA A O 1
#

Radius of gyration: 31.16 Å; Cα contacts (8 Å, |Δi|>4): 172; chains: 1; bounding box: 89×78×70 Å